Protein 2V9L (pdb70)

Structure (mmCIF, N/CA/C/O backbone):
data_2V9L
#
_entry.id   2V9L
#
_cell.length_a   107.059
_cell.length_b   107.059
_cell.length_c   57.161
_cell.angle_alpha   90.00
_cell.angle_beta   90.00
_cell.angle_gamma   90.00
#
_symmetry.space_group_name_H-M   'P 4 21 2'
#
loop_
_entity.id
_entity.type
_entity.pdbx_description
1 polymer 'RHAMNULOSE-1-PHOSPHATE ALDOLASE'
2 non-polymer 'ZINC ION'
3 non-polymer 'PHOSPHATE ION'
4 non-polymer 'ACETATE ION'
5 non-polymer S-1,2-PROPANEDIOL
6 water water
#
loop_
_atom_site.group_PDB
_atom_site.id
_atom_site.type_symbol
_atom_site.label_atom_id
_atom_site.label_alt_id
_atom_site.label_comp_id
_atom_site.label_asym_id
_atom_site.label_entity_id
_atom_site.label_seq_id
_atom_site.pdbx_PDB_ins_code
_atom_site.Cartn_x
_atom_site.Cartn_y
_atom_site.Cartn_z
_atom_site.occupancy
_atom_site.B_iso_or_equiv
_atom_site.auth_seq_id
_atom_site.auth_comp_id
_atom_site.auth_asym_id
_atom_site.auth_atom_id
_atom_site.pdbx_PDB_model_num
ATOM 1 N N . MET A 1 1 ? -8.819 -71.795 124.270 1.00 67.22 1 MET A N 1
ATOM 2 C CA . MET A 1 1 ? -9.369 -73.021 123.656 1.00 74.00 1 MET A CA 1
ATOM 3 C C . MET A 1 1 ? -8.816 -73.368 122.282 1.00 81.44 1 MET A C 1
ATOM 4 O O . MET A 1 1 ? -9.516 -73.969 121.463 1.00 82.40 1 MET A O 1
ATOM 20 N N . GLN A 1 2 ? -7.574 -73.020 121.971 1.00 73.49 2 GLN A N 1
ATOM 21 C CA . GLN A 1 2 ? -6.936 -73.073 120.677 1.00 69.16 2 GLN A CA 1
ATOM 22 C C . GLN A 1 2 ? -7.498 -71.913 119.833 1.00 67.13 2 GLN A C 1
ATOM 23 O O . GLN A 1 2 ? -6.665 -70.993 119.706 1.00 76.60 2 GLN A O 1
ATOM 37 N N . ASN A 1 3 ? -8.723 -71.920 119.377 1.00 49.57 3 ASN A N 1
ATOM 38 C CA . ASN A 1 3 ? -9.542 -71.082 118.485 1.00 37.19 3 ASN A CA 1
ATOM 39 C C . ASN A 1 3 ? -9.241 -71.397 117.032 1.00 27.64 3 ASN A C 1
ATOM 40 O O . ASN A 1 3 ? -8.164 -71.152 116.533 1.00 26.17 3 ASN A O 1
ATOM 51 N N . ILE A 1 4 ? -10.229 -72.008 116.384 1.00 26.34 4 ILE A N 1
ATOM 52 C CA . ILE A 1 4 ? -9.973 -72.551 115.062 1.00 21.72 4 ILE A CA 1
ATOM 53 C C . ILE A 1 4 ? -9.604 -71.469 114.059 1.00 19.71 4 ILE A C 1
ATOM 54 O O . ILE A 1 4 ? -8.979 -71.786 113.023 1.00 20.46 4 ILE A O 1
ATOM 70 N N . THR A 1 5 ? -9.943 -70.211 114.304 1.00 20.93 5 THR A N 1
ATOM 71 C CA . THR A 1 5 ? -9.500 -69.139 113.380 1.00 22.29 5 THR A CA 1
ATOM 72 C C . THR A 1 5 ? -8.026 -69.114 113.172 1.00 21.14 5 THR A C 1
ATOM 73 O O . THR A 1 5 ? -7.550 -68.696 112.121 1.00 20.90 5 THR A O 1
ATOM 84 N N . TYR A 1 6 ? -7.274 -69.534 114.178 1.00 20.70 6 TYR A N 1
ATOM 85 C CA . TYR A 1 6 ? -5.819 -69.495 114.135 1.00 20.77 6 TYR A CA 1
ATOM 86 C C . TYR A 1 6 ? -5.162 -70.838 113.782 1.00 20.49 6 TYR A C 1
ATOM 87 O O . TYR A 1 6 ? -3.939 -70.957 113.809 1.00 21.77 6 TYR A O 1
ATOM 105 N N . SER A 1 7 ? -6.070 -71.797 113.386 1.00 19.34 7 SER A N 1
ATOM 106 C CA . SER A 1 7 ? -5.569 -73.075 112.888 1.00 19.52 7 SER A CA 1
ATOM 107 C C . SER A 1 7 ? -4.779 -72.896 111.615 1.00 17.96 7 SER A C 1
ATOM 108 O O . SER A 1 7 ? -4.923 -71.912 110.863 1.00 15.91 7 SER A O 1
ATOM 116 N N . TRP A 1 8 ? -3.916 -73.844 111.282 1.00 18.86 8 TRP A N 1
ATOM 117 C CA . TRP A 1 8 ? -3.119 -73.725 110.072 1.00 17.16 8 TRP A CA 1
ATOM 118 C C . TRP A 1 8 ? -3.967 -73.635 108.839 1.00 15.12 8 TRP A C 1
ATOM 119 O O . TRP A 1 8 ? -3.637 -72.921 107.879 1.00 15.55 8 TRP A O 1
ATOM 140 N N . PHE A 1 9 ? -5.074 -74.401 108.845 1.00 15.55 9 PHE A N 1
ATOM 141 C CA . PHE A 1 9 ? -5.906 -74.446 107.646 1.00 13.34 9 PHE A CA 1
ATOM 142 C C . PHE A 1 9 ? -6.803 -73.223 107.479 1.00 12.58 9 PHE A C 1
ATOM 143 O O . PHE A 1 9 ? -6.972 -72.766 106.333 1.00 12.78 9 PHE A O 1
ATOM 160 N N . VAL A 1 10 ? -7.355 -72.663 108.576 1.00 13.56 10 VAL A N 1
ATOM 161 C CA . VAL A 1 10 ? -8.092 -71.401 108.374 1.00 13.03 10 VAL A CA 1
ATOM 162 C C . VAL A 1 10 ? -7.093 -70.327 107.943 1.00 12.94 10 VAL A C 1
ATOM 163 O O . VAL A 1 10 ? -7.395 -69.541 107.017 1.00 12.47 10 VAL A O 1
ATOM 176 N N . GLN A 1 11 ? -5.967 -70.242 108.607 1.00 13.34 11 GLN A N 1
ATOM 177 C CA . GLN A 1 11 ? -4.965 -69.226 108.235 1.00 12.57 11 GLN A CA 1
ATOM 178 C C . GLN A 1 11 ? -4.502 -69.402 106.801 1.00 12.22 11 GLN A C 1
ATOM 179 O O . GLN A 1 11 ? -4.303 -68.405 106.101 1.00 11.75 11 GLN A O 1
ATOM 193 N N . GLY A 1 12 ? -4.308 -70.647 106.379 1.00 11.92 12 GLY A N 1
ATOM 194 C CA . GLY A 1 12 ? -3.907 -70.884 105.017 1.00 11.69 12 GLY A CA 1
ATOM 195 C C . GLY A 1 12 ? -4.930 -70.502 103.984 1.00 10.06 12 GLY A C 1
ATOM 196 O O . GLY A 1 12 ? -4.607 -69.968 102.918 1.00 10.43 12 GLY A O 1
ATOM 200 N N . MET A 1 13 ? -6.220 -70.754 104.294 1.00 11.21 13 MET A N 1
ATOM 201 C CA . MET A 1 13 ? -7.291 -70.315 103.402 1.00 9.91 13 MET A CA 1
ATOM 202 C C . MET A 1 13 ? -7.307 -68.785 103.341 1.00 9.61 13 MET A C 1
ATOM 203 O O . MET A 1 13 ? -7.529 -68.239 102.234 1.00 9.66 13 MET A O 1
ATOM 217 N N . ILE A 1 14 ? -7.112 -68.105 104.451 1.00 10.38 14 ILE A N 1
ATOM 218 C CA . ILE A 1 14 ? -7.059 -66.643 104.441 1.00 9.94 14 ILE A CA 1
ATOM 219 C C . ILE A 1 14 ? -5.895 -66.193 103.561 1.00 9.53 14 ILE A C 1
ATOM 220 O O . ILE A 1 14 ? -6.049 -65.272 102.740 1.00 9.50 14 ILE A O 1
ATOM 236 N N . LYS A 1 15 ? -4.715 -66.806 103.703 1.00 9.69 15 LYS A N 1
ATOM 237 C CA . LYS A 1 15 ? -3.551 -66.337 102.949 1.00 8.98 15 LYS A CA 1
ATOM 238 C C . LYS A 1 15 ? -3.791 -66.517 101.450 1.00 8.91 15 LYS A C 1
ATOM 239 O O . LYS A 1 15 ? -3.505 -65.610 100.654 1.00 8.94 15 LYS A O 1
ATOM 258 N N . ALA A 1 16 ? -4.279 -67.714 101.017 1.00 8.99 16 ALA A N 1
ATOM 259 C CA . ALA A 1 16 ? -4.419 -67.945 99.616 1.00 8.88 16 ALA A CA 1
ATOM 260 C C . ALA A 1 16 ? -5.472 -67.048 98.979 1.00 8.56 16 ALA A C 1
ATOM 261 O O . ALA A 1 16 ? -5.256 -66.521 97.886 1.00 8.70 16 ALA A O 1
ATOM 268 N N . THR A 1 17 ? -6.629 -66.910 99.617 1.00 8.49 17 THR A N 1
ATOM 269 C CA . THR A 1 17 ? -7.667 -66.047 99.069 1.00 8.09 17 THR A CA 1
ATOM 270 C C . THR A 1 17 ? -7.246 -64.594 99.048 1.00 8.06 17 THR A C 1
ATOM 271 O O . THR A 1 17 ? -7.541 -63.861 98.100 1.00 8.26 17 THR A O 1
ATOM 282 N N . THR A 1 18 ? -6.550 -64.132 100.092 1.00 8.22 18 THR A N 1
ATOM 283 C CA . THR A 1 18 ? -6.109 -62.743 100.154 1.00 8.08 18 THR A CA 1
ATOM 284 C C . THR A 1 18 ? -5.057 -62.474 99.065 1.00 7.74 18 THR A C 1
ATOM 285 O O . THR A 1 18 ? -5.090 -61.457 98.383 1.00 7.96 18 THR A O 1
ATOM 296 N N . ASP A 1 19 ? -4.108 -63.407 98.945 1.00 7.65 19 ASP A N 1
ATOM 297 C CA . ASP A 1 19 ? -3.073 -63.243 97.938 1.00 7.81 19 ASP A CA 1
ATOM 298 C C . ASP A 1 19 ? -3.683 -63.214 96.544 1.00 7.42 19 ASP A C 1
ATOM 299 O O . ASP A 1 19 ? -3.280 -62.407 95.690 1.00 7.98 19 ASP A O 1
ATOM 308 N N . ALA A 1 20 ? -4.673 -64.062 96.267 1.00 7.48 20 ALA A N 1
ATOM 309 C CA . ALA A 1 20 ? -5.326 -64.098 94.967 1.00 7.91 20 ALA A CA 1
ATOM 310 C C . ALA A 1 20 ? -6.129 -62.798 94.720 1.00 7.36 20 ALA A C 1
ATOM 311 O O . ALA A 1 20 ? -6.099 -62.269 93.600 1.00 8.29 20 ALA A O 1
ATOM 318 N N . TRP A 1 21 ? -6.776 -62.284 95.733 1.00 7.69 21 TRP A N 1
ATOM 319 C CA . TRP A 1 21 ? -7.420 -60.970 95.658 1.00 7.93 21 TRP A CA 1
ATOM 320 C C . TRP A 1 21 ? -6.403 -59.908 95.266 1.00 7.41 21 TRP A C 1
ATOM 321 O O . TRP A 1 21 ? -6.668 -59.111 94.346 1.00 7.36 21 TRP A O 1
ATOM 342 N N . LEU A 1 22 ? -5.249 -59.857 95.944 1.00 7.36 22 LEU A N 1
ATOM 343 C CA . LEU A 1 22 ? -4.232 -58.856 95.621 1.00 7.20 22 LEU A CA 1
ATOM 344 C C . LEU A 1 22 ? -3.683 -59.011 94.221 1.00 7.11 22 LEU A C 1
ATOM 345 O O . LEU A 1 22 ? -3.244 -58.011 93.629 1.00 7.98 22 LEU A O 1
ATOM 361 N N . LYS A 1 23 ? -3.686 -60.202 93.656 1.00 7.27 23 LYS A N 1
ATOM 362 C CA . LYS A 1 23 ? -3.233 -60.427 92.293 1.00 7.19 23 LYS A CA 1
ATOM 363 C C . LYS A 1 23 ? -4.197 -59.876 91.264 1.00 7.42 23 LYS A C 1
ATOM 364 O O . LYS A 1 23 ? -3.853 -59.804 90.086 1.00 8.40 23 LYS A O 1
ATOM 383 N N . GLY A 1 24 ? -5.443 -59.537 91.647 1.00 6.90 24 GLY A N 1
ATOM 384 C CA . GLY A 1 24 ? -6.417 -59.129 90.692 1.00 7.38 24 GLY A CA 1
ATOM 385 C C . GLY A 1 24 ? -7.138 -60.261 89.994 1.00 7.20 24 GLY A C 1
ATOM 386 O O . GLY A 1 24 ? -7.708 -60.066 88.921 1.00 7.98 24 GLY A O 1
ATOM 390 N N . TRP A 1 25 ? -7.112 -61.425 90.593 1.00 7.17 25 TRP A N 1
ATOM 391 C CA . TRP A 1 25 ? -7.716 -62.636 90.025 1.00 7.61 25 TRP A CA 1
ATOM 392 C C . TRP A 1 25 ? -9.129 -62.898 90.475 1.00 7.61 25 TRP A C 1
ATOM 393 O O . TRP A 1 25 ? -9.746 -63.878 90.018 1.00 8.68 25 TRP A O 1
ATOM 414 N N . ASP A 1 26 ? -9.660 -62.132 91.448 1.00 7.55 26 ASP A N 1
ATOM 415 C CA . ASP A 1 26 ? -10.885 -62.538 92.146 1.00 7.94 26 ASP A CA 1
ATOM 416 C C . ASP A 1 26 ? -11.758 -61.344 92.516 1.00 7.88 26 ASP A C 1
ATOM 417 O O . ASP A 1 26 ? -12.104 -61.108 93.673 1.00 9.01 26 ASP A O 1
ATOM 426 N N . GLU A 1 27 ? -12.145 -60.600 91.485 1.00 8.03 27 GLU A N 1
ATOM 427 C CA . GLU A 1 27 ? -13.180 -59.582 91.592 1.00 8.04 27 GLU A CA 1
ATOM 428 C C . GLU A 1 27 ? -14.454 -60.198 92.127 1.00 8.24 27 GLU A C 1
ATOM 429 O O . GLU A 1 27 ? -14.810 -61.366 91.809 1.00 8.98 27 GLU A O 1
ATOM 441 N N . ARG A 1 28 ? -15.218 -59.407 92.878 1.00 8.51 28 ARG A N 1
ATOM 442 C CA . ARG A 1 28 ? -16.542 -59.824 93.355 1.00 8.85 28 ARG A CA 1
ATOM 443 C C . ARG A 1 28 ? -16.441 -61.194 94.020 1.00 9.08 28 ARG A C 1
ATOM 444 O O . ARG A 1 28 ? -15.565 -61.426 94.863 1.00 9.96 28 ARG A O 1
ATOM 465 N N . ASN A 1 29 ? -17.310 -62.129 93.653 1.00 9.89 29 ASN A N 1
ATOM 466 C CA . ASN A 1 29 ? -17.313 -63.503 94.118 1.00 10.57 29 ASN A CA 1
ATOM 467 C C . ASN A 1 29 ? -16.597 -64.431 93.166 1.00 10.99 29 ASN A C 1
ATOM 468 O O . ASN A 1 29 ? -16.768 -65.665 93.238 1.00 13.95 29 ASN A O 1
ATOM 479 N N A GLY A 1 30 ? -15.786 -63.950 92.241 0.51 9.60 30 GLY A N 1
ATOM 480 N N B GLY A 1 30 ? -15.791 -63.898 92.269 0.49 9.14 30 GLY A N 1
ATOM 481 C CA A GLY A 1 30 ? -15.228 -64.769 91.160 0.51 10.50 30 GLY A CA 1
ATOM 482 C CA B GLY A 1 30 ? -15.038 -64.723 91.304 0.49 9.24 30 GLY A CA 1
ATOM 483 C C A GLY A 1 30 ? -13.976 -65.522 91.530 0.51 8.78 30 GLY A C 1
ATOM 484 C C B GLY A 1 30 ? -14.020 -65.542 92.057 0.49 9.00 30 GLY A C 1
ATOM 485 O O A GLY A 1 30 ? -12.873 -65.134 91.155 0.51 9.79 30 GLY A O 1
ATOM 486 O O B GLY A 1 30 ? -13.236 -65.099 92.903 0.49 8.84 30 GLY A O 1
ATOM 493 N N A GLY A 1 31 ? -14.126 -66.614 92.232 0.51 9.88 31 GLY A N 1
ATOM 494 N N B GLY A 1 31 ? -14.000 -66.844 91.715 0.49 10.31 31 GLY A N 1
ATOM 495 C CA . GLY A 1 31 ? -13.099 -67.615 92.511 1.00 12.04 31 GLY A CA 1
ATOM 496 C C . GLY A 1 31 ? -13.695 -68.517 93.596 1.00 10.35 31 GLY A C 1
ATOM 497 O O . GLY A 1 31 ? -14.697 -68.190 94.229 1.00 11.23 31 GLY A O 1
ATOM 502 N N . ASN A 1 32 ? -13.067 -69.679 93.780 1.00 9.03 32 ASN A N 1
ATOM 503 C CA . ASN A 1 32 ? -13.517 -70.563 94.864 1.00 9.32 32 ASN A CA 1
ATOM 504 C C . ASN A 1 32 ? -12.357 -71.521 95.152 1.00 9.05 32 ASN A C 1
ATOM 505 O O . ASN A 1 32 ? -11.505 -71.796 94.324 1.00 10.18 32 ASN A O 1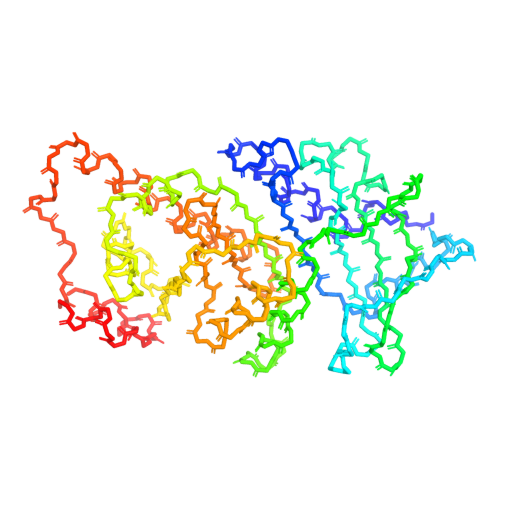
ATOM 516 N N . LEU A 1 33 ? -12.291 -72.040 96.372 1.00 9.60 33 LE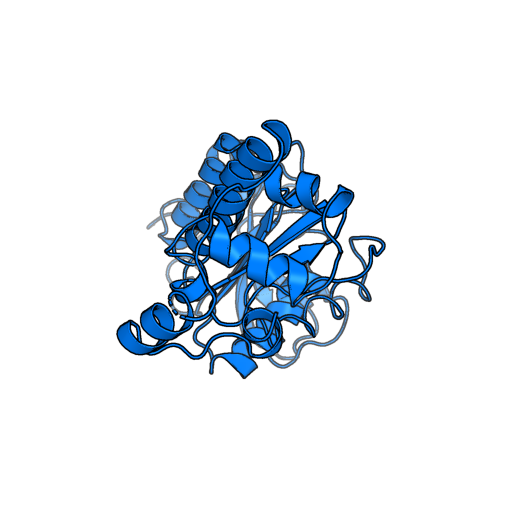U A N 1
ATOM 517 C CA . LEU A 1 33 ? -11.177 -72.752 96.920 1.00 9.17 33 LEU A CA 1
ATOM 518 C C . LEU A 1 33 ? -11.692 -73.793 97.904 1.00 9.32 33 LEU A C 1
ATOM 519 O O . LEU A 1 33 ? -12.459 -73.465 98.792 1.00 10.34 33 LEU A O 1
ATOM 535 N N . THR A 1 34 ? -11.222 -75.029 97.735 1.00 9.79 34 THR A N 1
ATOM 536 C CA . THR A 1 34 ? -11.541 -76.117 98.649 1.00 10.78 34 THR A CA 1
ATOM 537 C C . THR A 1 34 ? -10.296 -76.909 98.988 1.00 10.34 34 THR A C 1
ATOM 538 O O . THR A 1 34 ? -9.488 -77.226 98.113 1.00 11.66 34 THR A O 1
ATOM 549 N N . LEU A 1 35 ? -10.164 -77.245 100.274 1.00 11.28 35 LEU A N 1
ATOM 550 C CA . LEU A 1 35 ? -9.032 -77.959 100.814 1.00 10.93 35 LEU A CA 1
ATOM 551 C C . LEU A 1 35 ? -9.518 -79.179 101.605 1.00 11.94 35 LEU A C 1
ATOM 552 O O . LEU A 1 35 ? -10.321 -79.023 102.556 1.00 12.71 35 LEU A O 1
ATOM 568 N N . ARG A 1 36 ? -9.029 -80.350 101.230 1.00 12.05 36 ARG A N 1
ATOM 569 C CA . ARG A 1 36 ? -9.339 -81.596 101.932 1.00 13.04 36 ARG A CA 1
ATOM 570 C C . ARG A 1 36 ? -8.453 -81.735 103.167 1.00 13.39 36 ARG A C 1
ATOM 571 O O . ARG A 1 36 ? -7.218 -81.700 103.044 1.00 15.24 36 ARG A O 1
ATOM 592 N N . LEU A 1 37 ? -9.117 -81.955 104.288 1.00 13.49 37 LEU A N 1
ATOM 593 C CA . LEU A 1 37 ? -8.498 -82.095 105.598 1.00 15.53 37 LEU A CA 1
ATOM 594 C C . LEU A 1 37 ? -8.601 -83.557 106.043 1.00 15.61 37 LEU A C 1
ATOM 595 O O . LEU A 1 37 ? -9.237 -84.385 105.375 1.00 16.94 37 LEU A O 1
ATOM 611 N N . ASP A 1 38 ? -7.938 -83.842 107.159 1.00 18.19 38 ASP A N 1
ATOM 612 C CA . ASP A 1 38 ? -8.061 -85.095 107.863 1.00 19.13 38 ASP A CA 1
ATOM 613 C C . ASP A 1 38 ? -8.860 -84.904 109.141 1.00 20.28 38 ASP A C 1
ATOM 614 O O . ASP A 1 38 ? -8.830 -83.788 109.661 1.00 18.84 38 ASP A O 1
ATOM 623 N N A ASP A 1 39 ? -9.534 -85.937 109.635 0.67 22.16 39 ASP A N 1
ATOM 624 N N B ASP A 1 39 ? -9.515 -85.955 109.622 0.33 21.63 39 ASP A N 1
ATOM 625 C CA A ASP A 1 39 ? -10.204 -85.770 110.911 0.67 22.79 39 ASP A CA 1
ATOM 626 C CA B ASP A 1 39 ? -10.203 -85.871 110.900 0.33 22.51 39 ASP A CA 1
ATOM 627 C C A ASP A 1 39 ? -9.276 -85.212 111.985 0.67 21.72 39 ASP A C 1
ATOM 628 C C B ASP A 1 39 ? -9.287 -85.279 111.968 0.33 22.20 39 ASP A C 1
ATOM 629 O O A ASP A 1 39 ? -9.701 -84.385 112.797 0.67 26.02 39 ASP A O 1
ATOM 630 O O B ASP A 1 39 ? -9.719 -84.480 112.801 0.33 20.78 39 ASP A O 1
ATOM 647 N N . ALA A 1 40 ? -8.008 -85.651 111.944 1.00 22.42 40 ALA A N 1
ATOM 648 C CA . ALA A 1 40 ? -7.061 -85.178 112.987 1.00 24.48 40 ALA A CA 1
ATOM 649 C C . ALA A 1 40 ? -6.819 -83.689 112.960 1.00 24.45 40 ALA A C 1
ATOM 650 O O . ALA A 1 40 ? -6.393 -83.082 113.946 1.00 24.72 40 ALA A O 1
ATOM 657 N N . ASP A 1 41 ? -7.041 -83.044 111.831 1.00 20.77 41 ASP A N 1
ATOM 658 C CA . ASP A 1 41 ? -6.894 -81.584 111.750 1.00 21.00 41 ASP A CA 1
ATOM 659 C C . ASP A 1 41 ? -7.970 -80.850 112.533 1.00 20.68 41 ASP A C 1
ATOM 660 O O . ASP A 1 41 ? -7.667 -79.824 113.154 1.00 22.50 41 ASP A O 1
ATOM 669 N N . ILE A 1 42 ? -9.197 -81.371 112.494 1.00 20.22 42 ILE A N 1
ATOM 670 C CA . ILE A 1 42 ? -10.319 -80.613 113.027 1.00 21.37 42 ILE A CA 1
ATOM 671 C C . ILE A 1 42 ? -10.716 -81.093 114.432 1.00 23.74 42 ILE A C 1
ATOM 672 O O . ILE A 1 42 ? -11.306 -80.347 115.193 1.00 27.53 42 ILE A O 1
ATOM 688 N N . ALA A 1 43 ? -10.394 -82.317 114.741 1.00 24.33 43 ALA A N 1
ATOM 689 C CA . ALA A 1 43 ? -10.818 -82.901 116.030 1.00 27.84 43 ALA A CA 1
ATOM 690 C C . ALA A 1 43 ? -10.427 -82.051 117.217 1.00 26.42 43 ALA A C 1
ATOM 691 O O . ALA A 1 43 ? -11.194 -81.905 118.182 1.00 27.54 43 ALA A O 1
ATOM 698 N N . PRO A 1 44 ? -9.248 -81.468 117.270 1.00 27.04 44 PRO A N 1
ATOM 699 C CA . PRO A 1 44 ? -8.986 -80.609 118.417 1.00 30.18 44 PRO A CA 1
ATOM 700 C C . PRO A 1 44 ? -9.893 -79.389 118.581 1.00 30.92 44 PRO A C 1
ATOM 701 O O . PRO A 1 44 ? -9.803 -78.767 119.666 1.00 35.75 44 PRO A O 1
ATOM 712 N N . TYR A 1 45 ? -10.729 -79.063 117.615 1.00 28.59 45 TYR A N 1
ATOM 713 C CA . TYR A 1 45 ? -11.573 -77.874 117.611 1.00 24.06 45 TYR A CA 1
ATOM 714 C C . TYR A 1 45 ? -13.059 -78.160 117.734 1.00 26.85 45 TYR A C 1
ATOM 715 O O . TYR A 1 45 ? -13.844 -77.288 117.398 1.00 30.61 45 TYR A O 1
ATOM 733 N N . HIS A 1 46 ? -13.349 -79.351 118.197 1.00 26.86 46 HIS A N 1
ATOM 734 C CA . HIS A 1 46 ? -14.742 -79.823 118.253 1.00 30.02 46 HIS A CA 1
ATOM 735 C C . HIS A 1 46 ? -15.531 -78.778 119.027 1.00 33.79 46 HIS A C 1
ATOM 736 O O . HIS A 1 46 ? -16.702 -78.577 118.648 1.00 31.20 46 HIS A O 1
ATOM 761 N N A ASP A 1 47 ? -14.962 -78.098 120.031 0.59 33.78 47 ASP A N 1
ATOM 762 N N B ASP A 1 47 ? -14.982 -78.093 120.043 0.41 34.48 47 ASP A N 1
ATOM 763 C CA A ASP A 1 47 ? -15.815 -77.196 120.784 0.59 35.15 47 ASP A CA 1
ATOM 764 C CA B ASP A 1 47 ? -15.861 -77.201 120.802 0.41 35.25 47 ASP A CA 1
ATOM 765 C C A ASP A 1 47 ? -16.065 -75.862 120.083 0.59 34.42 47 ASP A C 1
ATOM 766 C C B ASP A 1 47 ? -16.096 -75.882 120.064 0.41 35.05 47 ASP A C 1
ATOM 767 O O A ASP A 1 47 ? -16.817 -75.064 120.651 0.59 36.93 47 ASP A O 1
ATOM 768 O O B ASP A 1 47 ? -16.890 -75.078 120.565 0.41 37.35 47 ASP A O 1
ATOM 785 N N . ASN A 1 48 ? -15.434 -75.675 118.928 1.00 35.18 48 ASN A N 1
ATOM 786 C CA . ASN A 1 48 ? -15.632 -74.477 118.160 1.00 34.77 48 ASN A CA 1
ATOM 787 C C . ASN A 1 48 ? -16.771 -74.684 117.166 1.00 33.46 48 ASN A C 1
ATOM 788 O O . ASN A 1 48 ? -17.112 -73.789 116.422 1.00 33.04 48 ASN A O 1
ATOM 799 N N . PHE A 1 49 ? -17.189 -75.954 117.138 1.00 32.88 49 PHE A N 1
ATOM 800 C CA . PHE A 1 49 ? -18.154 -76.299 116.087 1.00 32.68 49 PHE A CA 1
ATOM 801 C C . PHE A 1 49 ? -19.446 -75.657 116.527 1.00 37.52 49 PHE A C 1
ATOM 802 O O . PHE A 1 49 ? -19.661 -75.417 117.682 1.00 35.54 49 PHE A O 1
ATOM 819 N N . HIS A 1 50 ? -20.153 -75.402 115.438 1.00 29.01 50 HIS A N 1
ATOM 820 C CA . HIS A 1 50 ? -21.567 -75.179 115.680 1.00 32.49 50 HIS A CA 1
ATOM 821 C C . HIS A 1 50 ? -22.001 -76.362 116.543 1.00 36.36 50 HIS A C 1
ATOM 822 O O . HIS A 1 50 ? -21.623 -77.537 116.296 1.00 33.38 50 HIS A O 1
ATOM 836 N N . GLN A 1 51 ? -22.770 -75.921 117.579 1.00 33.62 51 GLN A N 1
ATOM 837 C CA . GLN A 1 51 ? -23.462 -76.894 118.410 1.00 34.23 51 GLN A CA 1
ATOM 838 C C . GLN A 1 51 ? -24.452 -77.725 117.585 1.00 35.21 51 GLN A C 1
ATOM 839 O O . GLN A 1 51 ? -24.595 -78.916 117.866 1.00 40.05 51 GLN A O 1
ATOM 861 N N . GLN A 1 52 ? -25.110 -77.131 116.578 1.00 32.91 52 GLN A N 1
ATOM 862 C CA . GLN A 1 52 ? -26.154 -77.836 115.799 1.00 30.92 52 GLN A CA 1
ATOM 863 C C . GLN A 1 52 ? -25.814 -77.640 114.327 1.00 34.55 52 GLN A C 1
ATOM 864 O O . GLN A 1 52 ? -26.295 -76.796 113.585 1.00 34.71 52 GLN A O 1
ATOM 886 N N . PRO A 1 53 ? -24.874 -78.436 113.826 1.00 31.42 53 PRO A N 1
ATOM 887 C CA . PRO A 1 53 ? -24.452 -78.306 112.433 1.00 28.83 53 PRO A CA 1
ATOM 888 C C . PRO A 1 53 ? -25.542 -78.513 111.390 1.00 30.54 53 PRO A C 1
ATOM 889 O O . PRO A 1 53 ? -26.267 -79.497 111.425 1.00 30.46 53 PRO A O 1
ATOM 900 N N . ARG A 1 54 ? -25.700 -77.639 110.413 1.00 23.95 54 ARG A N 1
ATOM 901 C CA . ARG A 1 54 ? -26.574 -77.776 109.254 1.00 22.87 54 ARG A CA 1
ATOM 902 C C . ARG A 1 54 ? -26.206 -78.906 108.293 1.00 22.34 54 ARG A C 1
ATOM 903 O O . ARG A 1 54 ? -25.020 -79.213 108.125 1.00 26.41 54 ARG A O 1
ATOM 924 N N . TYR A 1 55 ? -27.189 -79.525 107.643 1.00 21.72 55 TYR A N 1
ATOM 925 C CA . TYR A 1 55 ? -26.951 -80.551 106.668 1.00 21.67 55 TYR A CA 1
ATOM 926 C C . TYR A 1 55 ? -27.421 -80.105 105.291 1.00 18.60 55 TYR A C 1
ATOM 927 O O . TYR A 1 55 ? -28.533 -79.565 105.164 1.00 22.58 55 TYR A O 1
ATOM 945 N N . ILE A 1 56 ? -26.583 -80.334 104.291 1.00 18.08 56 ILE A N 1
ATOM 946 C CA . ILE A 1 56 ? -26.934 -80.026 102.907 1.00 16.42 56 ILE A CA 1
ATOM 947 C C . ILE A 1 56 ? -26.613 -81.251 102.032 1.00 15.78 56 ILE A C 1
ATOM 948 O O . ILE A 1 56 ? -25.508 -81.775 102.123 1.00 16.90 56 ILE A O 1
ATOM 964 N N . PRO A 1 57 ? -27.530 -81.689 101.179 1.00 17.04 57 PRO A N 1
ATOM 965 C CA . PRO A 1 57 ? -27.211 -82.779 100.219 1.00 17.02 57 PRO A CA 1
ATOM 966 C C . PRO A 1 57 ? -26.199 -82.357 99.164 1.00 15.32 57 PRO A C 1
ATOM 967 O O . PRO A 1 57 ? -26.109 -81.172 98.778 1.00 16.56 57 PRO A O 1
ATOM 978 N N . LEU A 1 58 ? -25.390 -83.303 98.677 1.00 15.28 58 LEU A N 1
ATOM 979 C CA . LEU A 1 58 ? -24.571 -83.106 97.513 1.00 13.79 58 LEU A CA 1
ATOM 980 C C . LEU A 1 58 ? -25.417 -83.170 96.246 1.00 13.88 58 LEU A C 1
ATOM 981 O O . LEU A 1 58 ? -26.548 -83.716 96.263 1.00 15.81 58 LEU A O 1
ATOM 997 N N . SER A 1 59 ? -24.874 -82.675 95.153 1.00 14.04 59 SER A N 1
ATOM 998 C CA . SER A 1 59 ? -25.571 -82.734 93.876 1.00 14.37 59 SER A CA 1
ATOM 999 C C . SER A 1 59 ? -25.773 -84.158 93.343 1.00 13.67 59 SER A C 1
ATOM 1000 O O . SER A 1 59 ? -26.692 -84.447 92.579 1.00 15.58 59 SER A O 1
ATOM 1008 N N . GLN A 1 60 ? -24.851 -85.048 93.711 1.00 13.65 60 GLN A N 1
ATOM 1009 C CA . GLN A 1 60 ? -24.898 -86.443 93.330 1.00 13.31 60 GLN A CA 1
ATOM 1010 C C . GLN A 1 60 ? -24.088 -87.234 94.356 1.00 14.69 60 GLN A C 1
ATOM 1011 O O . GLN A 1 60 ? -23.251 -86.624 95.055 1.00 14.21 60 GLN A O 1
ATOM 1025 N N . PRO A 1 61 ? -24.294 -88.550 94.456 1.00 15.38 61 PRO A N 1
ATOM 1026 C CA . PRO A 1 61 ? -23.480 -89.314 95.418 1.00 15.63 61 PRO A CA 1
ATOM 1027 C C . PRO A 1 61 ? -22.011 -89.249 95.088 1.00 14.64 61 PRO A C 1
ATOM 1028 O O . PRO A 1 61 ? -21.603 -89.363 93.924 1.00 15.79 61 PRO A O 1
ATOM 1039 N N . MET A 1 62 ? -21.200 -89.101 96.125 1.00 14.72 62 MET A N 1
ATOM 1040 C CA . MET A 1 62 ? -19.744 -89.062 95.993 1.00 15.53 62 MET A CA 1
ATOM 1041 C C . MET A 1 62 ? -19.119 -89.956 97.055 1.00 17.41 62 MET A C 1
ATOM 1042 O O . MET A 1 62 ? -18.514 -89.515 98.003 1.00 16.03 62 MET A O 1
ATOM 1056 N N . PRO A 1 63 ? -19.321 -91.272 96.933 1.00 19.82 63 PRO A N 1
ATOM 1057 C CA . PRO A 1 63 ? -18.902 -92.175 98.024 1.00 22.09 63 PRO A CA 1
ATOM 1058 C C . PRO A 1 63 ? -17.410 -92.160 98.280 1.00 19.14 63 PRO A C 1
ATOM 1059 O O . PRO A 1 63 ? -16.990 -92.444 99.427 1.00 20.41 63 PRO A O 1
ATOM 1070 N N . LEU A 1 64 ? -16.561 -91.777 97.316 1.00 20.32 64 LEU A N 1
ATOM 1071 C CA . LEU A 1 64 ? -15.128 -91.683 97.592 1.00 20.57 64 LEU A CA 1
ATOM 1072 C C . LEU A 1 64 ? -14.826 -90.636 98.663 1.00 18.64 64 LEU A C 1
ATOM 1073 O O . LEU A 1 64 ? -13.788 -90.769 99.348 1.00 21.93 64 LEU A O 1
ATOM 1089 N N . LEU A 1 65 ? -15.707 -89.671 98.838 1.00 16.46 65 LEU A N 1
ATOM 1090 C CA . LEU A 1 65 ? -15.503 -88.619 99.830 1.00 15.87 65 LEU A CA 1
ATOM 1091 C C . LEU A 1 65 ? -16.176 -88.900 101.155 1.00 16.18 65 LEU A C 1
ATOM 1092 O O . LEU A 1 65 ? -16.250 -88.058 102.026 1.00 16.93 65 LEU A O 1
ATOM 1108 N N . ALA A 1 66 ? -16.724 -90.139 101.332 1.00 16.71 66 ALA A N 1
ATOM 1109 C CA . ALA A 1 66 ? -17.405 -90.435 102.577 1.00 18.78 66 ALA A CA 1
ATOM 1110 C C . ALA A 1 66 ? -16.532 -90.107 103.803 1.00 18.07 66 ALA A C 1
ATOM 1111 O O . ALA A 1 66 ? -15.328 -90.406 103.777 1.00 19.02 66 ALA A O 1
ATOM 1118 N N . ASN A 1 67 ? -17.130 -89.444 104.778 1.00 17.76 67 ASN A N 1
ATOM 1119 C CA . ASN A 1 67 ? -16.514 -89.144 106.060 1.00 18.11 67 ASN A CA 1
ATOM 1120 C C . ASN A 1 67 ? -15.379 -88.132 105.917 1.00 20.22 67 ASN A C 1
ATOM 1121 O O . ASN A 1 67 ? -14.630 -87.956 106.860 1.00 22.43 67 ASN A O 1
ATOM 1132 N N . THR A 1 68 ? -15.249 -87.461 104.794 1.00 18.01 68 THR A N 1
ATOM 1133 C CA . THR A 1 68 ? -14.113 -86.563 104.555 1.00 16.28 68 THR A CA 1
ATOM 1134 C C . THR A 1 68 ? -14.410 -85.111 104.887 1.00 14.92 68 THR A C 1
ATOM 1135 O O . THR A 1 68 ? -15.407 -84.582 104.404 1.00 15.40 68 THR A O 1
ATOM 1146 N N . PRO A 1 69 ? -13.586 -84.461 105.728 1.00 15.23 69 PRO A N 1
ATOM 1147 C CA . PRO A 1 69 ? -13.777 -83.036 105.971 1.00 15.50 69 PRO A CA 1
ATOM 1148 C C . PRO A 1 69 ? -13.004 -82.177 104.985 1.00 14.36 69 PRO A C 1
ATOM 1149 O O . PRO A 1 69 ? -11.948 -82.546 104.488 1.00 14.86 69 PRO A O 1
ATOM 1160 N N . PHE A 1 70 ? -13.584 -80.987 104.737 1.00 13.82 70 PHE A N 1
ATOM 1161 C CA . PHE A 1 70 ? -13.019 -79.965 103.876 1.00 12.95 70 PHE A CA 1
ATOM 1162 C C . PHE A 1 70 ? -13.223 -78.602 104.510 1.00 13.35 70 PHE A C 1
ATOM 1163 O O . PHE A 1 70 ? -14.175 -78.383 105.256 1.00 14.77 70 PHE A O 1
ATOM 1180 N N . ILE A 1 71 ? -12.350 -77.660 104.120 1.00 12.22 71 ILE A N 1
ATOM 1181 C CA . ILE A 1 71 ? -12.640 -76.245 104.341 1.00 12.54 71 ILE A CA 1
ATOM 1182 C C . ILE A 1 71 ? -12.833 -75.619 102.971 1.00 11.32 71 ILE A C 1
ATOM 1183 O O . ILE A 1 71 ? -12.081 -75.894 102.026 1.00 11.71 71 ILE A O 1
ATOM 1199 N N . VAL A 1 72 ? -13.878 -74.797 102.838 1.00 11.80 72 VAL A N 1
ATOM 1200 C CA . VAL A 1 72 ? -14.381 -74.333 101.569 1.00 11.26 72 VAL A CA 1
ATOM 1201 C C . VAL A 1 72 ? -14.722 -72.838 101.644 1.00 11.73 72 VAL A C 1
ATOM 1202 O O . VAL A 1 72 ? -15.078 -72.331 102.690 1.00 13.10 72 VAL A O 1
ATOM 1215 N N . THR A 1 73 ? -14.697 -72.173 100.476 1.00 11.00 73 THR A N 1
ATOM 1216 C CA . THR A 1 73 ? -15.234 -70.830 100.380 1.00 10.80 73 THR A CA 1
ATOM 1217 C C . THR A 1 73 ? -16.737 -70.854 100.065 1.00 10.69 73 THR A C 1
ATOM 1218 O O . THR A 1 73 ? -17.239 -71.808 99.490 1.00 12.30 73 THR A O 1
ATOM 1229 N N . GLY A 1 74 ? -17.426 -69.810 100.487 1.00 11.50 74 GLY A N 1
ATOM 1230 C CA . GLY A 1 74 ? -18.895 -69.741 100.369 1.00 12.04 74 GLY A CA 1
ATOM 1231 C C . GLY A 1 74 ? -19.403 -69.187 99.084 1.00 11.80 74 GLY A C 1
ATOM 1232 O O . GLY A 1 74 ? -18.750 -68.385 98.372 1.00 12.06 74 GLY A O 1
ATOM 1236 N N . SER A 1 75 ? -20.647 -69.548 98.714 1.00 13.18 75 SER A N 1
ATOM 1237 C CA . SER A 1 75 ? -21.269 -69.018 97.533 1.00 13.03 75 SER A CA 1
ATOM 1238 C C . SER A 1 75 ? -21.591 -67.516 97.682 1.00 13.14 75 SER A C 1
ATOM 1239 O O . SER A 1 75 ? -22.101 -67.084 98.729 1.00 14.11 75 SER A O 1
ATOM 1247 N N . GLY A 1 76 ? -21.254 -66.752 96.656 1.00 12.97 76 GLY A N 1
ATOM 1248 C CA . GLY A 1 76 ? -21.453 -65.335 96.635 1.00 13.32 76 GLY A CA 1
ATOM 1249 C C . GLY A 1 76 ? -20.500 -64.531 97.501 1.00 12.66 76 GLY A C 1
ATOM 1250 O O . GLY A 1 76 ? -20.581 -63.297 97.563 1.00 14.88 76 GLY A O 1
ATOM 1254 N N . LYS A 1 77 ? -19.549 -65.201 98.154 1.00 11.43 77 LYS A N 1
ATOM 1255 C CA . LYS A 1 77 ? -18.620 -64.562 99.038 1.00 10.70 77 LYS A CA 1
ATOM 1256 C C . LYS A 1 77 ? -17.415 -64.041 98.271 1.00 10.79 77 LYS A C 1
ATOM 1257 O O . LYS A 1 77 ? -17.035 -64.568 97.209 1.00 12.10 77 LYS A O 1
ATOM 1276 N N . PHE A 1 78 ? -16.809 -62.974 98.772 1.00 9.94 78 PHE A N 1
ATOM 1277 C CA . PHE A 1 78 ? -15.701 -62.301 98.140 1.00 9.65 78 PHE A CA 1
ATOM 1278 C C . PHE A 1 78 ? -14.362 -62.736 98.748 1.00 9.07 78 PHE A C 1
ATOM 1279 O O . PHE A 1 78 ? -14.183 -62.671 99.982 1.00 9.85 78 PHE A O 1
ATOM 1296 N N . PHE A 1 79 ? -13.392 -63.125 97.905 1.00 9.14 79 PHE A N 1
ATOM 1297 C CA . PHE A 1 79 ? -12.067 -63.427 98.430 1.00 8.75 79 PHE A CA 1
ATOM 1298 C C . PHE A 1 79 ? -11.518 -62.266 99.250 1.00 8.59 79 PHE A C 1
ATOM 1299 O O . PHE A 1 79 ? -10.852 -62.482 100.247 1.00 9.48 79 PHE A O 1
ATOM 1316 N N . ARG A 1 80 ? -11.812 -61.015 98.853 1.00 8.75 80 ARG A N 1
ATOM 1317 C CA . ARG A 1 80 ? -11.312 -59.851 99.592 1.00 8.64 80 ARG A CA 1
ATOM 1318 C C . ARG A 1 80 ? -11.718 -59.843 101.056 1.00 8.49 80 ARG A C 1
ATOM 1319 O O . ARG A 1 80 ? -11.015 -59.273 101.882 1.00 9.25 80 ARG A O 1
ATOM 1340 N N . ASN A 1 81 ? -12.877 -60.413 101.371 1.00 9.20 81 ASN A N 1
ATOM 1341 C CA . ASN A 1 81 ? -13.447 -60.359 102.702 1.00 9.55 81 ASN A CA 1
ATOM 1342 C C . ASN A 1 81 ? -13.049 -61.511 103.626 1.00 9.37 81 ASN A C 1
ATOM 1343 O O . ASN A 1 81 ? -13.345 -61.447 104.818 1.00 10.34 81 ASN A O 1
ATOM 1354 N N . VAL A 1 82 ? -12.415 -62.542 103.079 1.00 9.63 82 VAL A N 1
ATOM 1355 C CA . VAL A 1 82 ? -12.096 -63.730 103.888 1.00 9.77 82 VAL A CA 1
ATOM 1356 C C . VAL A 1 82 ? -11.288 -63.332 105.105 1.00 10.10 82 VAL A C 1
ATOM 1357 O O . VAL A 1 82 ? -11.552 -63.769 106.241 1.00 11.32 82 VAL A O 1
ATOM 1370 N N . GLN A 1 83 ? -10.269 -62.461 104.922 1.00 9.54 83 GLN A N 1
ATOM 1371 C CA . GLN A 1 83 ? -9.456 -62.027 106.035 1.00 10.13 83 GLN A CA 1
ATOM 1372 C C . GLN A 1 83 ? -10.207 -61.240 107.083 1.00 10.63 83 GLN A C 1
ATOM 1373 O O . GLN A 1 83 ? -9.780 -61.177 108.232 1.00 13.53 83 GLN A O 1
ATOM 1387 N N . LEU A 1 84 ? -11.283 -60.580 106.694 1.00 10.87 84 LEU A N 1
ATOM 1388 C CA . LEU A 1 84 ? -12.054 -59.715 107.586 1.00 11.65 84 LEU A CA 1
ATOM 1389 C C . LEU A 1 84 ? -13.014 -60.543 108.439 1.00 12.37 84 LEU A C 1
ATOM 1390 O O . LEU A 1 84 ? -13.310 -60.109 109.563 1.00 15.15 84 LEU A O 1
ATOM 1406 N N . ASP A 1 85 ? -13.509 -61.653 107.940 1.00 12.73 85 ASP A N 1
ATOM 1407 C CA . ASP A 1 85 ? -14.518 -62.438 108.638 1.00 13.42 85 ASP A CA 1
ATOM 1408 C C . ASP A 1 85 ? -14.447 -63.876 108.109 1.00 12.77 85 ASP A C 1
ATOM 1409 O O . ASP A 1 85 ? -15.241 -64.258 107.270 1.00 13.42 85 ASP A O 1
ATOM 1418 N N . PRO A 1 86 ? -13.456 -64.641 108.607 1.00 12.66 86 PRO A N 1
ATOM 1419 C CA . PRO A 1 86 ? -13.309 -65.990 108.100 1.00 13.35 86 PRO A CA 1
ATOM 1420 C C . PRO A 1 86 ? -14.547 -66.826 108.260 1.00 13.29 86 PRO A C 1
ATOM 1421 O O . PRO A 1 86 ? -14.927 -67.567 107.320 1.00 14.42 86 PRO A O 1
ATOM 1432 N N . ALA A 1 87 ? -15.231 -66.765 109.407 1.00 13.96 87 ALA A N 1
ATOM 1433 C CA . ALA A 1 87 ? -16.379 -67.648 109.612 1.00 15.11 87 ALA A CA 1
ATOM 1434 C C . ALA A 1 87 ? -17.570 -67.271 108.760 1.00 15.17 87 ALA A C 1
ATOM 1435 O O . ALA A 1 87 ? -18.456 -68.092 108.507 1.00 16.72 87 ALA A O 1
ATOM 1442 N N . ALA A 1 88 ? -17.673 -66.000 108.273 1.00 13.91 88 ALA A N 1
ATOM 1443 C CA . ALA A 1 88 ? -18.729 -65.613 107.360 1.00 14.07 88 ALA A CA 1
ATOM 1444 C C . ALA A 1 88 ? -18.513 -66.163 105.964 1.00 13.85 88 ALA A C 1
ATOM 1445 O O . ALA A 1 88 ? -19.434 -66.453 105.218 1.00 16.12 88 ALA A O 1
ATOM 1452 N N . ASN A 1 89 ? -17.245 -66.257 105.557 1.00 12.65 89 ASN A N 1
ATOM 1453 C CA . ASN A 1 89 ? -16.882 -66.493 104.165 1.00 11.81 89 ASN A CA 1
ATOM 1454 C C . ASN A 1 89 ? -16.349 -67.910 103.853 1.00 11.49 89 ASN A C 1
ATOM 1455 O O . ASN A 1 89 ? -16.294 -68.270 102.679 1.00 12.39 89 ASN A O 1
ATOM 1466 N N . LEU A 1 90 ? -15.970 -68.636 104.910 1.00 12.38 90 LEU A N 1
ATOM 1467 C CA . LEU A 1 90 ? -15.447 -70.007 104.812 1.00 13.37 90 LEU A CA 1
ATOM 1468 C C . LEU A 1 90 ? -16.341 -70.929 105.645 1.00 13.56 90 LEU A C 1
ATOM 1469 O O . LEU A 1 90 ? -16.950 -70.461 106.617 1.00 15.28 90 LEU A O 1
ATOM 1485 N N . GLY A 1 91 ? -16.347 -72.197 105.309 1.00 14.29 91 GLY A N 1
ATOM 1486 C CA . GLY A 1 91 ? -16.933 -73.198 106.169 1.00 16.27 91 GLY A CA 1
ATOM 1487 C C . GLY A 1 91 ? -16.113 -74.468 106.225 1.00 13.92 91 GLY A C 1
ATOM 1488 O O . GLY A 1 91 ? -15.404 -74.801 105.280 1.00 14.88 91 GLY A O 1
ATOM 1492 N N . ILE A 1 92 ? -16.243 -75.174 107.333 1.00 15.89 92 ILE A N 1
ATOM 1493 C CA . ILE A 1 92 ? -15.715 -76.531 107.441 1.00 14.35 92 ILE A CA 1
ATOM 1494 C C . ILE A 1 92 ? -16.936 -77.454 107.303 1.00 15.28 92 ILE A C 1
ATOM 1495 O O . ILE A 1 92 ? -17.923 -77.318 108.055 1.00 16.68 92 ILE A O 1
ATOM 1511 N N . VAL A 1 93 ? -16.845 -78.349 106.328 1.00 15.04 93 VAL A N 1
ATOM 1512 C CA . VAL A 1 93 ? -17.910 -79.303 106.062 1.00 15.12 93 VAL A CA 1
ATOM 1513 C C . VAL A 1 93 ? -17.317 -80.692 106.188 1.00 15.92 93 VAL A C 1
ATOM 1514 O O . VAL A 1 93 ? -16.152 -80.938 105.969 1.00 17.50 93 VAL A O 1
ATOM 1527 N N . LYS A 1 94 ? -18.188 -81.664 106.558 1.00 15.66 94 LYS A N 1
ATOM 1528 C CA . LYS A 1 94 ? -17.775 -83.037 106.640 1.00 16.63 94 LYS A CA 1
ATOM 1529 C C . LYS A 1 94 ? -18.813 -83.879 105.895 1.00 15.43 94 LYS A C 1
ATOM 1530 O O . LYS A 1 94 ? -20.005 -83.854 106.243 1.00 16.99 94 LYS A O 1
ATOM 1553 N N . VAL A 1 95 ? -18.346 -84.541 104.868 1.00 16.79 95 VAL A N 1
ATOM 1554 C CA . VAL A 1 95 ? -19.221 -85.409 104.053 1.00 15.98 95 VAL A CA 1
ATOM 1555 C C . VAL A 1 95 ? -19.650 -86.601 104.883 1.00 16.88 95 VAL A C 1
ATOM 1556 O O . VAL A 1 95 ? -18.873 -87.146 105.672 1.00 20.95 95 VAL A O 1
ATOM 1569 N N . ASP A 1 96 ? -20.909 -87.012 104.755 1.00 17.69 96 ASP A N 1
ATOM 1570 C CA . ASP A 1 96 ? -21.471 -88.032 105.648 1.00 22.44 96 ASP A CA 1
ATOM 1571 C C . ASP A 1 96 ? -20.978 -89.386 105.179 1.00 21.26 96 ASP A C 1
ATOM 1572 O O . ASP A 1 96 ? -20.270 -89.549 104.161 1.00 21.96 96 ASP A O 1
ATOM 1581 N N . SER A 1 97 ? -21.368 -90.469 105.872 1.00 22.68 97 SER A N 1
ATOM 1582 C CA . SER A 1 97 ? -20.816 -91.778 105.640 1.00 26.26 97 SER A CA 1
ATOM 1583 C C . SER A 1 97 ? -21.279 -92.393 104.332 1.00 25.64 97 SER A C 1
ATOM 1584 O O . SER A 1 97 ? -20.619 -93.355 103.891 1.00 31.18 97 SER A O 1
ATOM 1592 N N . ASP A 1 98 ? -22.341 -91.906 103.695 1.00 21.35 98 ASP A N 1
ATOM 1593 C CA . ASP A 1 98 ? -22.744 -92.428 102.414 1.00 22.36 98 ASP A CA 1
ATOM 1594 C C . ASP A 1 98 ? -22.286 -91.582 101.233 1.00 20.69 98 ASP A C 1
ATOM 1595 O O . ASP A 1 98 ? -22.575 -91.874 100.083 1.00 25.97 98 ASP A O 1
ATOM 1607 N N . GLY A 1 99 ? -21.620 -90.472 101.497 1.00 19.40 99 GLY A N 1
ATOM 1608 C CA . GLY A 1 99 ? -21.258 -89.596 100.390 1.00 19.84 99 GLY A CA 1
ATOM 1609 C C . GLY A 1 99 ? -22.441 -88.874 99.779 1.00 18.86 99 GLY A C 1
ATOM 1610 O O . GLY A 1 99 ? -22.368 -88.464 98.626 1.00 19.41 99 GLY A O 1
ATOM 1614 N N . ALA A 1 100 ? -23.522 -88.718 100.509 1.00 19.44 100 ALA A N 1
ATOM 1615 C CA . ALA A 1 100 ? -24.741 -88.166 99.948 1.00 20.49 100 ALA A CA 1
ATOM 1616 C C . ALA A 1 100 ? -24.939 -86.695 100.259 1.00 18.16 100 ALA A C 1
ATOM 1617 O O . ALA A 1 100 ? -25.802 -86.052 99.641 1.00 19.85 100 ALA A O 1
ATOM 1624 N N . GLY A 1 101 ? -24.198 -86.174 101.219 1.00 16.85 101 GLY A N 1
ATOM 1625 C CA . GLY A 1 101 ? -24.340 -84.848 101.747 1.00 16.66 101 GLY A CA 1
ATOM 1626 C C . GLY A 1 101 ? -23.289 -84.544 102.806 1.00 15.71 101 GLY A C 1
ATOM 1627 O O . GLY A 1 101 ? -22.446 -85.405 103.056 1.00 17.46 101 GLY A O 1
ATOM 1631 N N . TYR A 1 102 ? -23.365 -83.336 103.375 1.00 16.42 102 TYR A N 1
ATOM 1632 C CA . TYR A 1 102 ? -22.364 -82.954 104.342 1.00 16.00 102 TYR A CA 1
ATOM 1633 C C . TYR A 1 102 ? -23.007 -82.108 105.449 1.00 16.38 102 TYR A C 1
ATOM 1634 O O . TYR A 1 102 ? -24.075 -81.490 105.270 1.00 18.02 102 TYR A O 1
ATOM 1652 N N . HIS A 1 103 ? -22.343 -82.088 106.595 1.00 16.86 103 HIS A N 1
ATOM 1653 C CA . HIS A 1 103 ? -22.695 -81.174 107.689 1.00 18.48 103 HIS A CA 1
ATOM 1654 C C . HIS A 1 103 ? -21.729 -79.998 107.696 1.00 17.72 103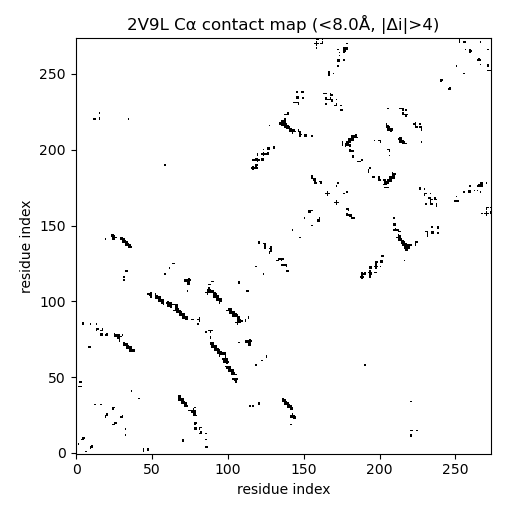 HIS A C 1
ATOM 1655 O O . HIS A 1 103 ? -20.528 -80.186 107.471 1.00 18.24 103 HIS A O 1
ATOM 1669 N N . ILE A 1 104 ? -22.278 -78.804 107.926 1.00 19.05 104 ILE A N 1
ATOM 1670 C CA . ILE A 1 104 ? -21.457 -77.596 108.126 1.00 18.26 104 ILE A CA 1
ATOM 1671 C C . ILE A 1 104 ? -21.092 -77.495 109.594 1.00 18.95 104 ILE A C 1
ATOM 1672 O O . ILE A 1 104 ? -21.939 -77.121 110.408 1.00 25.51 104 ILE A O 1
ATOM 1688 N N . LEU A 1 105 ? -19.872 -77.905 109.940 1.00 19.56 105 LEU A N 1
ATOM 1689 C CA . LEU A 1 105 ? -19.422 -77.941 111.322 1.00 20.01 105 LEU A CA 1
ATOM 1690 C C . LEU A 1 105 ? -19.035 -76.590 111.851 1.00 22.60 105 LEU A C 1
ATOM 1691 O O . LEU A 1 105 ? -19.114 -76.327 113.068 1.00 24.45 105 LEU A O 1
ATOM 1707 N N . TRP A 1 106 ? -18.510 -75.696 111.010 1.00 20.99 106 TRP A N 1
ATOM 1708 C CA . TRP A 1 106 ? -18.038 -74.397 111.421 1.00 19.59 106 TRP A CA 1
ATOM 1709 C C . TRP A 1 106 ? -18.187 -73.426 110.282 1.00 18.44 106 TRP A C 1
ATOM 1710 O O . TRP A 1 106 ? -18.041 -73.776 109.125 1.00 17.16 106 TRP A O 1
ATOM 1731 N N . GLY A 1 107 ? -18.520 -72.181 110.575 1.00 19.60 107 GLY A N 1
ATOM 1732 C CA . GLY A 1 107 ? -18.514 -71.138 109.576 1.00 18.64 107 GLY A CA 1
ATOM 1733 C C . GLY A 1 107 ? -19.775 -71.119 108.746 1.00 18.08 107 GLY A C 1
ATOM 1734 O O . GLY A 1 107 ? -20.817 -71.640 109.125 1.00 19.92 107 GLY A O 1
ATOM 1738 N N . LEU A 1 108 ? -19.684 -70.482 107.565 1.00 16.78 108 LEU A N 1
ATOM 1739 C CA . LEU A 1 108 ? -20.802 -70.231 106.667 1.00 16.56 108 LEU A CA 1
ATOM 1740 C C . LEU A 1 108 ? -21.986 -69.687 107.462 1.00 20.33 108 LEU A C 1
ATOM 1741 O O . LEU A 1 108 ? -23.121 -70.128 107.361 1.00 21.22 108 LEU A O 1
ATOM 1757 N N . THR A 1 109 ? -21.639 -68.660 108.257 1.00 19.95 109 THR A N 1
ATOM 1758 C CA . THR A 1 109 ? -22.709 -68.081 109.094 1.00 21.09 109 THR A CA 1
ATOM 1759 C C . THR A 1 109 ? -23.810 -67.373 108.317 1.00 21.52 109 THR A C 1
ATOM 1760 O O . THR A 1 109 ? -23.712 -67.160 107.109 1.00 21.42 109 THR A O 1
ATOM 1771 N N A ASN A 1 110 ? -24.933 -67.038 108.955 0.69 23.08 110 ASN A N 1
ATOM 1772 N N B ASN A 1 110 ? -24.916 -67.069 108.996 0.31 23.86 110 ASN A N 1
ATOM 1773 C CA A ASN A 1 110 ? -26.079 -66.393 108.318 0.69 24.90 110 ASN A CA 1
ATOM 1774 C CA B ASN A 1 110 ? -25.966 -66.333 108.296 0.31 24.58 110 ASN A CA 1
ATOM 1775 C C A ASN A 1 110 ? -26.499 -67.077 107.017 0.69 22.28 110 ASN A C 1
ATOM 1776 C C B ASN A 1 110 ? -26.534 -67.065 107.087 0.31 22.04 110 ASN A C 1
ATOM 1777 O O A ASN A 1 110 ? -26.649 -66.491 105.969 0.69 24.91 110 ASN A O 1
ATOM 1778 O O B ASN A 1 110 ? -26.881 -66.435 106.092 0.31 22.10 110 ASN A O 1
ATOM 1797 N N . GLU A 1 111 ? -26.649 -68.385 107.151 1.00 22.80 111 GLU A N 1
ATOM 1798 C CA . GLU A 1 111 ? -27.248 -69.253 106.191 1.00 23.00 111 GLU A CA 1
ATOM 1799 C C . GLU A 1 111 ? -26.473 -69.270 104.897 1.00 19.21 111 GLU A C 1
ATOM 1800 O O . GLU A 1 111 ? -27.006 -69.617 103.844 1.00 22.62 111 GLU A O 1
ATOM 1821 N N . ALA A 1 112 ? -25.163 -68.953 104.970 1.00 19.97 112 ALA A N 1
ATOM 1822 C CA . ALA A 1 112 ? -24.362 -69.120 103.766 1.00 17.66 112 ALA A CA 1
ATOM 1823 C C . ALA A 1 112 ? -24.193 -70.613 103.452 1.00 18.69 112 ALA A C 1
ATOM 1824 O O . ALA A 1 112 ? -24.348 -71.493 104.307 1.00 17.44 112 ALA A O 1
ATOM 1831 N N . VAL A 1 113 ? -23.843 -70.885 102.174 1.00 17.41 113 VAL A N 1
ATOM 1832 C CA . VAL A 1 113 ? -23.647 -72.268 101.712 1.00 15.33 113 VAL A CA 1
ATOM 1833 C C . VAL A 1 113 ? -22.318 -72.323 100.965 1.00 15.25 113 VAL A C 1
ATOM 1834 O O . VAL A 1 113 ? -21.765 -71.292 100.554 1.00 15.03 113 VAL A O 1
ATOM 1847 N N . PRO A 1 114 ? -21.755 -73.515 100.750 1.00 15.29 114 PRO A N 1
ATOM 1848 C CA . PRO A 1 114 ? -20.532 -73.622 99.972 1.00 14.24 114 PRO A CA 1
ATOM 1849 C C . PRO A 1 114 ? -20.706 -73.082 98.548 1.00 12.98 114 PRO A C 1
ATOM 1850 O O . PRO A 1 114 ? -21.826 -73.006 98.031 1.00 14.22 114 PRO A O 1
ATOM 1861 N N . THR A 1 115 ? -19.570 -72.767 97.925 1.00 13.98 115 THR A N 1
ATOM 1862 C CA . THR A 1 115 ? -19.515 -72.331 96.569 1.00 13.48 115 THR A CA 1
ATOM 1863 C C . THR A 1 115 ? -20.447 -73.093 95.622 1.00 13.37 115 THR A C 1
ATOM 1864 O O . THR A 1 115 ? -20.604 -74.306 95.708 1.00 12.99 115 THR A O 1
ATOM 1875 N N A SER A 1 116 ? -21.059 -72.360 94.693 0.70 14.93 116 SER A N 1
ATOM 1876 N N B SER A 1 116 ? -21.058 -72.377 94.677 0.30 15.40 116 SER A N 1
ATOM 1877 C CA A SER A 1 116 ? -21.889 -72.912 93.640 0.70 16.52 116 SER A CA 1
ATOM 1878 C CA B SER A 1 116 ? -21.905 -73.024 93.681 0.30 16.42 116 SER A CA 1
ATOM 1879 C C A SER A 1 116 ? -21.101 -73.804 92.690 0.70 14.04 116 SER A C 1
ATOM 1880 C C B SER A 1 116 ? -21.099 -73.827 92.676 0.30 15.12 116 SER A C 1
ATOM 1881 O O A SER A 1 116 ? -21.738 -74.523 91.929 0.70 22.18 116 SER A O 1
ATOM 1882 O O B SER A 1 116 ? -21.677 -74.520 91.843 0.30 13.64 116 SER A O 1
ATOM 1897 N N . GLU A 1 117 ? -19.774 -73.778 92.717 1.00 12.54 117 GLU A N 1
ATOM 1898 C CA . GLU A 1 117 ? -18.930 -74.644 91.912 1.00 12.76 117 GLU A CA 1
ATOM 1899 C C . GLU A 1 117 ? -18.532 -75.885 92.714 1.00 12.54 117 GLU A C 1
ATOM 1900 O O . GLU A 1 117 ? -17.571 -76.578 92.343 1.00 12.49 117 GLU A O 1
ATOM 1912 N N . LEU A 1 118 ? -19.294 -76.203 93.746 1.00 12.35 118 LEU A N 1
ATOM 1913 C CA . LEU A 1 118 ? -18.966 -77.417 94.505 1.00 12.43 118 LEU A CA 1
ATOM 1914 C C . LEU A 1 118 ? -18.904 -78.652 93.646 1.00 12.74 118 LEU A C 1
ATOM 1915 O O . LEU A 1 118 ? -18.011 -79.503 93.902 1.00 13.07 118 LEU A O 1
ATOM 1931 N N . PRO A 1 119 ? -19.757 -78.872 92.658 1.00 12.88 119 PRO A N 1
ATOM 1932 C CA . PRO A 1 119 ? -19.563 -80.077 91.814 1.00 13.70 119 PRO A CA 1
ATOM 1933 C C . PRO A 1 119 ? -18.177 -80.118 91.189 1.00 13.02 119 PRO A C 1
ATOM 1934 O O . PRO A 1 119 ? -17.459 -81.109 91.281 1.00 13.76 119 PRO A O 1
ATOM 1945 N N . ALA A 1 120 ? -17.781 -79.015 90.513 1.00 12.98 120 ALA A N 1
ATOM 1946 C CA . ALA A 1 120 ? -16.444 -78.981 89.912 1.00 12.56 120 ALA A CA 1
ATOM 1947 C C . ALA A 1 120 ? -15.369 -79.248 90.957 1.00 12.28 120 ALA A C 1
ATOM 1948 O O . ALA A 1 120 ? -14.425 -79.977 90.688 1.00 13.11 120 ALA A O 1
ATOM 1955 N N . HIS A 1 121 ? -15.474 -78.678 92.147 1.00 11.47 121 HIS A N 1
ATOM 1956 C CA . HIS A 1 121 ? -14.474 -78.889 93.184 1.00 11.57 121 HIS A CA 1
ATOM 1957 C C . HIS A 1 121 ? -14.458 -80.366 93.639 1.00 11.56 121 HIS A C 1
ATOM 1958 O O . HIS A 1 121 ? -13.428 -81.027 93.581 1.00 11.94 121 HIS A O 1
ATOM 1972 N N . PHE A 1 122 ? -15.593 -80.844 94.159 1.00 12.08 122 PHE A N 1
ATOM 1973 C CA . PHE A 1 122 ? -15.584 -82.176 94.793 1.00 12.13 122 PHE A CA 1
ATOM 1974 C C . PHE A 1 122 ? -15.393 -83.272 93.773 1.00 12.66 122 PHE A C 1
ATOM 1975 O O . PHE A 1 122 ? -14.687 -84.252 94.065 1.00 13.22 122 PHE A O 1
ATOM 1992 N N . LEU A 1 123 ? -15.987 -83.166 92.570 1.00 12.65 123 LEU A N 1
ATOM 1993 C CA . LEU A 1 123 ? -15.746 -84.193 91.568 1.00 12.83 123 LEU A CA 1
ATOM 1994 C C . LEU A 1 123 ? -14.285 -84.183 91.151 1.00 12.53 123 LEU A C 1
ATOM 1995 O O . LEU A 1 123 ? -13.673 -85.234 90.889 1.00 13.55 123 LEU A O 1
ATOM 2011 N N . SER A 1 124 ? -13.661 -82.998 91.051 1.00 12.48 124 SER A N 1
ATOM 2012 C CA . SER A 1 124 ? -12.240 -82.953 90.729 1.00 12.80 124 SER A CA 1
ATOM 2013 C C . SER A 1 124 ? -11.362 -83.486 91.851 1.00 12.22 124 SER A C 1
ATO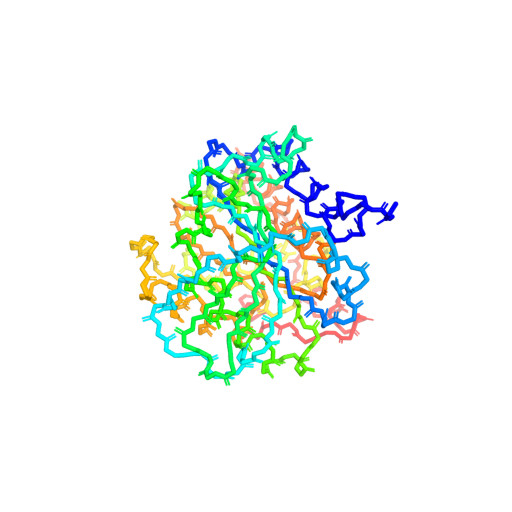M 2014 O O . SER A 1 124 ? -10.394 -84.192 91.552 1.00 13.09 124 SER A O 1
ATOM 2022 N N . HIS A 1 125 ? -11.721 -83.211 93.119 1.00 12.08 125 HIS A N 1
ATOM 2023 C CA . HIS A 1 125 ? -11.015 -83.856 94.209 1.00 12.54 125 HIS A CA 1
ATOM 2024 C C . HIS A 1 125 ? -11.072 -85.388 94.044 1.00 13.18 125 HIS A C 1
ATOM 2025 O O . HIS A 1 125 ? -10.043 -86.042 94.190 1.00 14.21 125 HIS A O 1
ATOM 2039 N N . CYS A 1 126 ? -12.217 -85.937 93.703 1.00 13.18 126 CYS A N 1
ATOM 2040 C CA . CYS A 1 126 ? -12.296 -87.411 93.513 1.00 14.99 126 CYS A CA 1
ATOM 2041 C C . CYS A 1 126 ? -11.326 -87.874 92.447 1.00 15.03 126 CYS A C 1
ATOM 2042 O O . CYS A 1 126 ? -10.609 -88.881 92.654 1.00 15.12 126 CYS A O 1
ATOM 2049 N N . GLU A 1 127 ? -11.312 -87.213 91.296 1.00 14.44 127 GLU A N 1
ATOM 2050 C CA . GLU A 1 127 ? -10.416 -87.685 90.236 1.00 15.58 127 GLU A CA 1
ATOM 2051 C C . GLU A 1 127 ? -8.960 -87.465 90.564 1.00 14.77 127 GLU A C 1
ATOM 2052 O O . GLU A 1 127 ? -8.104 -88.304 90.210 1.00 16.46 127 GLU A O 1
ATOM 2064 N N . ARG A 1 128 ? -8.627 -86.380 91.258 1.00 14.04 128 ARG A N 1
ATOM 2065 C CA . ARG A 1 128 ? -7.220 -86.153 91.665 1.00 14.80 128 ARG A CA 1
ATOM 2066 C C . ARG A 1 128 ? -6.787 -87.095 92.770 1.00 14.88 128 ARG A C 1
ATOM 2067 O O . ARG A 1 128 ? -5.626 -87.497 92.739 1.00 17.44 128 ARG A O 1
ATOM 2088 N N . ILE A 1 129 ? -7.661 -87.475 93.687 1.00 15.87 129 ILE A N 1
ATOM 2089 C CA . ILE A 1 129 ? -7.324 -88.514 94.671 1.00 16.73 129 ILE A CA 1
ATOM 2090 C C . ILE A 1 129 ? -6.915 -89.778 93.922 1.00 17.81 129 ILE A C 1
ATOM 2091 O O . ILE A 1 129 ? -5.877 -90.387 94.240 1.00 19.62 129 ILE A O 1
ATOM 2107 N N . LYS A 1 130 ? -7.717 -90.185 92.926 1.00 17.48 130 LYS A N 1
ATOM 2108 C CA . LYS A 1 130 ? -7.386 -91.405 92.186 1.00 19.00 130 LYS A CA 1
ATOM 2109 C C . LYS A 1 130 ? -6.104 -91.212 91.398 1.00 19.32 130 LYS A C 1
ATOM 2110 O O . LYS A 1 130 ? -5.246 -92.096 91.398 1.00 22.02 130 LYS A O 1
ATOM 2129 N N . ALA A 1 131 ? -5.931 -90.092 90.702 1.00 18.89 131 ALA A N 1
ATOM 2130 C CA . ALA A 1 131 ? -4.782 -89.883 89.822 1.00 19.74 131 ALA A CA 1
ATOM 2131 C C . ALA A 1 131 ? -3.470 -89.745 90.565 1.00 19.51 131 ALA A C 1
ATOM 2132 O O . ALA A 1 131 ? -2.393 -90.041 89.993 1.00 22.49 131 ALA A O 1
ATOM 2139 N N . THR A 1 132 ? -3.522 -89.303 91.807 1.00 18.53 132 THR A N 1
ATOM 2140 C CA . THR A 1 132 ? -2.302 -88.998 92.584 1.00 19.39 132 THR A CA 1
ATOM 2141 C C . THR A 1 132 ? -2.171 -89.863 93.820 1.00 22.43 132 THR A C 1
ATOM 2142 O O . THR A 1 132 ? -1.365 -89.595 94.717 1.00 20.48 132 THR A O 1
ATOM 2153 N N . ASN A 1 133 ? -2.931 -90.934 93.934 1.00 21.70 133 ASN A N 1
ATOM 2154 C CA . ASN A 1 133 ? -2.924 -91.818 95.056 1.00 22.27 133 ASN A CA 1
ATOM 2155 C C . ASN A 1 133 ? -3.045 -91.055 96.361 1.00 21.57 133 ASN A C 1
ATOM 2156 O O . ASN A 1 133 ? -2.331 -91.307 97.319 1.00 22.40 133 ASN A O 1
ATOM 2172 N N . GLY A 1 134 ? -3.991 -90.115 96.342 1.00 20.48 134 GLY A N 1
ATOM 2173 C CA . GLY A 1 134 ? -4.302 -89.397 97.555 1.00 19.65 134 GLY A CA 1
ATOM 2174 C C . GLY A 1 134 ? -3.398 -88.237 97.897 1.00 18.06 134 GLY A C 1
ATOM 2175 O O . GLY A 1 134 ? -3.621 -87.630 98.974 1.00 19.87 134 GLY A O 1
ATOM 2179 N N . LYS A 1 135 ? -2.420 -87.895 97.100 1.00 17.06 135 LYS A N 1
ATOM 2180 C CA . LYS A 1 135 ? -1.518 -86.796 97.412 1.00 18.00 135 LYS A CA 1
ATOM 2181 C C . LYS A 1 135 ? -2.194 -85.422 97.265 1.00 16.57 135 LYS A C 1
ATOM 2182 O O . LYS A 1 135 ? -1.983 -84.542 98.100 1.00 17.78 135 LYS A O 1
ATOM 2214 N N . ASP A 1 136 ? -2.962 -85.213 96.204 1.00 15.49 136 ASP A N 1
ATOM 2215 C CA . ASP A 1 136 ? -3.561 -83.899 96.008 1.00 14.26 136 ASP A CA 1
ATOM 2216 C C . ASP A 1 136 ? -4.697 -83.681 96.991 1.00 14.10 136 ASP A C 1
ATOM 2217 O O . ASP A 1 136 ? -5.521 -84.598 97.246 1.00 15.91 136 ASP A O 1
ATOM 2226 N N . ARG A 1 137 ? -4.794 -82.457 97.510 1.00 13.31 137 ARG A N 1
ATOM 2227 C CA . ARG A 1 137 ? -5.735 -82.064 98.532 1.00 13.37 137 ARG A CA 1
ATOM 2228 C C . ARG A 1 137 ? -6.424 -80.730 98.302 1.00 12.04 137 ARG A C 1
ATOM 2229 O O . ARG A 1 137 ? -7.300 -80.354 99.058 1.00 12.25 137 ARG A O 1
ATOM 2250 N N . VAL A 1 138 ? -6.109 -80.017 97.216 1.00 11.11 138 VAL A N 1
ATOM 2251 C CA . VAL A 1 138 ? -6.622 -78.673 96.992 1.00 10.51 138 VAL A CA 1
ATOM 2252 C C . VAL A 1 138 ? -7.134 -78.566 95.566 1.00 10.50 138 VAL A C 1
ATOM 2253 O O . VAL A 1 138 ? -6.473 -79.003 94.630 1.00 12.01 138 VAL A O 1
ATOM 2266 N N . ILE A 1 139 ? -8.316 -77.920 95.431 1.00 10.39 139 ILE A N 1
ATOM 2267 C CA . ILE A 1 139 ? -8.780 -77.442 94.125 1.00 10.01 139 ILE A CA 1
ATOM 2268 C C . ILE A 1 139 ? -9.010 -75.928 94.264 1.00 9.76 139 ILE A C 1
ATOM 2269 O O . ILE A 1 139 ? -9.707 -75.487 95.186 1.00 10.21 139 ILE A O 1
ATOM 2285 N N . MET A 1 140 ? -8.375 -75.177 93.379 1.00 9.85 140 MET A N 1
ATOM 2286 C CA . MET A 1 140 ? -8.464 -73.720 93.390 1.00 9.49 140 MET A CA 1
ATOM 2287 C C . MET A 1 140 ? -8.932 -73.253 92.030 1.00 9.18 140 MET A C 1
ATOM 2288 O O . MET A 1 140 ? -8.364 -73.636 91.008 1.00 10.23 140 MET A O 1
ATOM 2306 N N . HIS A 1 141 ? -9.936 -72.367 92.037 1.00 8.87 141 HIS A N 1
ATOM 2307 C CA . HIS A 1 141 ? -10.409 -71.682 90.841 1.00 8.68 141 HIS A CA 1
ATOM 2308 C C . HIS A 1 141 ? -10.240 -70.182 91.022 1.00 8.60 141 HIS A C 1
ATOM 2309 O O . HIS A 1 141 ? -10.655 -69.636 92.058 1.00 9.38 141 HIS A O 1
ATOM 2323 N N . CYS A 1 142 ? -9.678 -69.526 90.026 1.00 8.46 142 CYS A N 1
ATOM 2324 C CA . CYS A 1 142 ? -9.596 -68.057 90.048 1.00 8.64 142 CYS A CA 1
ATOM 2325 C C . CYS A 1 142 ? -9.768 -67.546 88.632 1.00 8.45 142 CYS A C 1
ATOM 2326 O O . CYS A 1 142 ? -9.659 -68.283 87.631 1.00 9.16 142 CYS A O 1
ATOM 2334 N N . HIS A 1 143 ? -9.960 -66.231 88.537 1.00 7.88 143 HIS A N 1
ATOM 2335 C CA . HIS A 1 143 ? -10.122 -65.559 87.280 1.00 7.92 143 HIS A CA 1
ATOM 2336 C C . HIS A 1 143 ? -8.804 -64.896 86.868 1.00 7.72 143 HIS A C 1
ATOM 2337 O O . HIS A 1 143 ? -8.615 -63.688 86.834 1.00 8.23 143 HIS A O 1
ATOM 2351 N N . ALA A 1 144 ? -7.821 -65.756 86.596 1.00 7.89 144 ALA A N 1
ATOM 2352 C CA . ALA A 1 144 ? -6.453 -65.326 86.318 1.00 7.88 144 ALA A CA 1
ATOM 2353 C C . ALA A 1 144 ? -6.428 -64.551 85.009 1.00 7.20 144 ALA A C 1
ATOM 2354 O O . ALA A 1 144 ? -6.691 -65.078 83.923 1.00 8.04 144 ALA A O 1
ATOM 2361 N N . THR A 1 145 ? -6.083 -63.269 85.121 1.00 7.56 145 THR A N 1
ATOM 2362 C CA . THR A 1 145 ? -6.330 -62.274 84.066 1.00 7.22 145 THR A CA 1
ATOM 2363 C C . THR A 1 145 ? -5.718 -62.587 82.742 1.00 7.49 145 THR A C 1
ATOM 2364 O O . THR A 1 145 ? -6.410 -62.522 81.689 1.00 8.01 145 THR A O 1
ATOM 2375 N N . ASN A 1 146 ? -4.401 -62.823 82.705 1.00 7.28 146 ASN A N 1
ATOM 2376 C CA . ASN A 1 146 ? -3.721 -63.085 81.450 1.00 7.47 146 ASN A CA 1
ATOM 2377 C C . ASN A 1 146 ? -4.101 -64.420 80.824 1.00 7.50 146 ASN A C 1
ATOM 2378 O O . ASN A 1 146 ? -4.257 -64.490 79.620 1.00 8.59 146 ASN A O 1
ATOM 2389 N N . LEU A 1 147 ? -4.282 -65.443 81.644 1.00 8.15 147 LEU A N 1
ATOM 2390 C CA . LEU A 1 147 ? -4.799 -66.717 81.113 1.00 8.27 147 LEU A CA 1
ATOM 2391 C C . LEU A 1 147 ? -6.141 -66.504 80.449 1.00 8.46 147 LEU A C 1
ATOM 2392 O O . LEU A 1 147 ? -6.382 -67.043 79.357 1.00 9.38 147 LEU A O 1
ATOM 2408 N N . ILE A 1 148 ? -7.041 -65.726 81.059 1.00 8.28 148 ILE A N 1
ATOM 2409 C CA . ILE A 1 148 ? -8.323 -65.436 80.445 1.00 8.32 148 ILE A CA 1
ATOM 2410 C C . ILE A 1 148 ? -8.119 -64.748 79.106 1.00 8.24 148 ILE A C 1
ATOM 2411 O O . ILE A 1 148 ? -8.696 -65.127 78.084 1.00 8.99 148 ILE A O 1
ATOM 2427 N N . ALA A 1 149 ? -7.305 -63.694 79.083 1.00 8.08 149 ALA A N 1
ATOM 2428 C CA . ALA A 1 149 ? -7.079 -62.957 77.831 1.00 8.37 149 ALA A CA 1
ATOM 2429 C C . ALA A 1 149 ? -6.590 -63.876 76.712 1.00 8.57 149 ALA A C 1
ATOM 2430 O O . ALA A 1 149 ? -7.004 -63.766 75.568 1.00 9.34 149 ALA A O 1
ATOM 2437 N N . LEU A 1 150 ? -5.678 -64.791 77.077 1.00 8.65 150 LEU A N 1
ATOM 2438 C CA . LEU A 1 150 ? -5.141 -65.688 76.041 1.00 9.02 150 LEU A CA 1
ATOM 2439 C C . LEU A 1 150 ? -6.206 -66.595 75.461 1.00 9.44 150 LEU A C 1
ATOM 2440 O O . LEU A 1 150 ? -6.055 -67.027 74.295 1.00 10.12 150 LEU A O 1
ATOM 2456 N N . THR A 1 151 ? -7.258 -66.923 76.178 1.00 9.60 151 THR A N 1
ATOM 2457 C CA . THR A 1 151 ? -8.291 -67.777 75.629 1.00 10.06 151 THR A CA 1
ATOM 2458 C C . THR A 1 151 ? -9.053 -67.116 74.472 1.00 10.10 151 THR A C 1
ATOM 2459 O O . THR A 1 151 ? -9.751 -67.828 73.736 1.00 12.38 151 THR A O 1
ATOM 2470 N N . TYR A 1 152 ? -8.931 -65.812 74.286 1.00 10.56 152 TYR A N 1
ATOM 2471 C CA . TYR A 1 152 ? -9.534 -65.129 73.126 1.00 10.62 152 TYR A CA 1
ATOM 2472 C C . TYR A 1 152 ? -8.614 -65.119 71.919 1.00 11.00 152 TYR A C 1
ATOM 2473 O O . TYR A 1 152 ? -9.112 -64.787 70.827 1.00 12.71 152 TYR A O 1
ATOM 2491 N N . VAL A 1 153 ? -7.334 -65.422 72.059 1.00 10.87 153 VAL A N 1
ATOM 2492 C CA . VAL A 1 153 ? -6.374 -65.236 70.976 1.00 11.68 153 VAL A CA 1
ATOM 2493 C C . VAL A 1 153 ? -5.572 -66.496 70.630 1.00 12.88 153 VAL A C 1
ATOM 2494 O O . VAL A 1 153 ? -5.078 -66.535 69.483 1.00 16.77 153 VAL A O 1
ATOM 2507 N N . LEU A 1 154 ? -5.374 -67.446 71.505 1.00 12.34 154 LEU A N 1
ATOM 2508 C CA . LEU A 1 154 ? -4.726 -68.712 71.210 1.00 12.61 154 LEU A CA 1
ATOM 2509 C C . LEU A 1 154 ? -5.761 -69.764 70.889 1.00 13.06 154 LEU A C 1
ATOM 2510 O O . LEU A 1 154 ? -6.898 -69.741 71.361 1.00 14.77 154 LEU A O 1
ATOM 2526 N N A GLU A 1 155 ? -5.362 -70.702 70.027 0.49 14.57 155 GLU A N 1
ATOM 2527 N N B GLU A 1 155 ? -5.332 -70.725 70.081 0.51 14.23 155 GLU A N 1
ATOM 2528 C CA A GLU A 1 155 ? -6.250 -71.833 69.756 0.49 15.22 155 GLU A CA 1
ATOM 2529 C CA B GLU A 1 155 ? -6.189 -71.877 69.816 0.51 15.44 155 GLU A CA 1
ATOM 2530 C C A GLU A 1 155 ? -6.565 -72.561 71.061 0.49 15.70 155 GLU A C 1
ATOM 2531 C C B GLU A 1 155 ? -6.553 -72.547 71.137 0.51 15.73 155 GLU A C 1
ATOM 2532 O O A GLU A 1 155 ? -5.657 -72.881 71.826 0.49 16.69 155 GLU A O 1
ATOM 2533 O O B GLU A 1 155 ? -5.672 -72.800 71.959 0.51 15.66 155 GLU A O 1
ATOM 2556 N N . ASN A 1 156 ? -7.848 -72.810 71.357 1.00 17.38 156 ASN A N 1
ATOM 2557 C CA . ASN A 1 156 ? -8.250 -73.456 72.636 1.00 19.85 156 ASN A CA 1
ATOM 2558 C C . ASN A 1 156 ? -8.103 -74.955 72.527 1.00 19.68 156 ASN A C 1
ATOM 2559 O O . ASN A 1 156 ? -9.046 -75.717 72.378 1.00 27.06 156 ASN A O 1
ATOM 2570 N N . ASP A 1 157 ? -6.841 -75.330 72.557 1.00 17.25 157 ASP A N 1
ATOM 2571 C CA . ASP A 1 157 ? -6.388 -76.693 72.297 1.00 17.77 157 ASP A CA 1
ATOM 2572 C C . ASP A 1 157 ? -5.319 -77.013 73.313 1.00 15.37 157 ASP A C 1
ATOM 2573 O O . ASP A 1 157 ? -4.387 -76.199 73.495 1.00 16.06 157 ASP A O 1
ATOM 2582 N N A THR A 1 158 ? -5.406 -78.178 73.909 0.65 16.76 158 THR A N 1
ATOM 2583 N N B THR A 1 158 ? -5.393 -78.124 74.010 0.34 15.86 158 THR A N 1
ATOM 2584 C CA A THR A 1 158 ? -4.504 -78.547 75.004 0.65 15.67 158 THR A CA 1
ATOM 2585 C CA B THR A 1 158 ? -4.424 -78.413 75.071 0.34 16.32 158 THR A CA 1
ATOM 2586 C C A THR A 1 158 ? -3.066 -78.485 74.570 0.65 15.86 158 THR A C 1
ATOM 2587 C C B THR A 1 158 ? -3.002 -78.413 74.552 0.34 16.05 158 THR A C 1
ATOM 2588 O O A THR A 1 158 ? -2.208 -77.918 75.285 0.65 15.97 158 THR A O 1
ATOM 2589 O O B THR A 1 158 ? -2.116 -77.829 75.203 0.34 15.78 158 THR A O 1
ATOM 2610 N N . ALA A 1 159 ? -2.734 -79.079 73.424 1.00 16.43 159 ALA A N 1
ATOM 2611 C CA . ALA A 1 159 ? -1.335 -79.080 72.985 1.00 16.20 159 ALA A CA 1
ATOM 2612 C C . ALA A 1 159 ? -0.822 -77.674 72.670 1.00 14.93 159 ALA A C 1
ATOM 2613 O O . ALA A 1 159 ? 0.240 -77.291 73.146 1.00 15.10 159 ALA A O 1
ATOM 2620 N N . VAL A 1 160 ? -1.560 -76.893 71.923 1.00 16.12 160 VAL A N 1
ATOM 2621 C CA . VAL A 1 160 ? -1.123 -75.549 71.524 1.00 15.40 160 VAL A CA 1
ATOM 2622 C C . VAL A 1 160 ? -0.940 -74.662 72.736 1.00 14.20 160 VAL A C 1
ATOM 2623 O O . VAL A 1 160 ? 0.094 -73.954 72.887 1.00 14.84 160 VAL A O 1
ATOM 2636 N N . PHE A 1 161 ? -1.962 -74.651 73.600 1.00 13.91 161 PH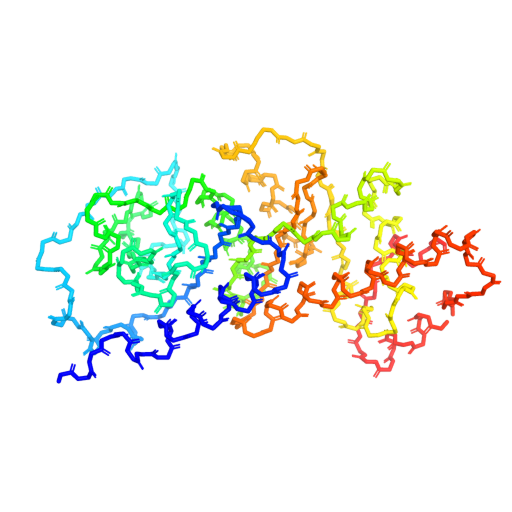E A N 1
ATOM 2637 C CA . PHE A 1 161 ? -1.944 -73.747 74.770 1.00 13.60 161 PHE A CA 1
ATOM 2638 C C . PHE A 1 161 ? -0.824 -74.156 75.700 1.00 13.38 161 PHE A C 1
ATOM 2639 O O . PHE A 1 161 ? -0.085 -73.307 76.235 1.00 13.88 161 PHE A O 1
ATOM 2656 N N . THR A 1 162 ? -0.671 -75.468 75.950 1.00 13.51 162 THR A N 1
ATOM 2657 C CA . THR A 1 162 ? 0.388 -75.948 76.831 1.00 12.76 162 THR A CA 1
ATOM 2658 C C . THR A 1 162 ? 1.749 -75.544 76.316 1.00 13.06 162 THR A C 1
ATOM 2659 O O . THR A 1 162 ? 2.592 -75.065 77.059 1.00 13.33 162 THR A O 1
ATOM 2670 N N . ARG A 1 163 ? 1.973 -75.730 74.994 1.00 12.85 163 ARG A N 1
ATOM 2671 C CA . ARG A 1 163 ? 3.293 -75.404 74.437 1.00 13.03 163 ARG A CA 1
ATOM 2672 C C . ARG A 1 163 ? 3.635 -73.956 74.570 1.00 11.70 163 ARG A C 1
ATOM 2673 O O . ARG A 1 163 ? 4.753 -73.574 74.916 1.00 12.61 163 ARG A O 1
ATOM 2694 N N . GLN A 1 164 ? 2.671 -73.046 74.306 1.00 12.04 164 GLN A N 1
ATOM 2695 C CA . GLN A 1 164 ? 2.939 -71.610 74.474 1.00 11.39 164 GLN A CA 1
ATOM 2696 C C . GLN A 1 164 ? 3.227 -71.285 75.942 1.00 10.68 164 GLN A C 1
ATOM 2697 O O . GLN A 1 164 ? 4.189 -70.565 76.244 1.00 10.95 164 GLN A O 1
ATOM 2711 N N . LEU A 1 165 ? 2.487 -71.856 76.885 1.00 10.93 165 LEU A N 1
ATOM 2712 C CA . LEU A 1 165 ? 2.757 -71.605 78.303 1.00 10.37 165 LEU A CA 1
ATOM 2713 C C . LEU A 1 165 ? 4.118 -72.153 78.704 1.00 10.58 165 LEU A C 1
ATOM 2714 O O . LEU A 1 165 ? 4.837 -71.511 79.506 1.00 11.27 165 LEU A O 1
ATOM 2730 N N . TRP A 1 166 ? 4.504 -73.324 78.221 1.00 11.26 166 TRP A N 1
ATOM 2731 C CA . TRP A 1 166 ? 5.840 -73.830 78.480 1.00 11.56 166 TRP A CA 1
ATOM 2732 C C . TRP A 1 166 ? 6.896 -72.843 78.003 1.00 11.58 166 TRP A C 1
ATOM 2733 O O . TRP A 1 166 ? 7.928 -72.631 78.679 1.00 12.43 166 TRP A O 1
ATOM 2754 N N . GLU A 1 167 ? 6.678 -72.277 76.817 1.00 11.42 167 GLU A N 1
ATOM 2755 C CA . GLU A 1 167 ? 7.651 -71.370 76.225 1.00 11.38 167 GLU A CA 1
ATOM 2756 C C . GLU A 1 167 ? 7.794 -70.054 76.992 1.00 10.75 167 GLU A C 1
ATOM 2757 O O . GLU A 1 167 ? 8.851 -69.460 76.986 1.00 11.25 167 GLU A O 1
ATOM 2769 N N . GLY A 1 168 ? 6.691 -69.618 77.645 1.00 10.64 168 GLY A N 1
ATOM 2770 C CA . GLY A 1 168 ? 6.623 -68.308 78.272 1.00 10.25 168 GLY A CA 1
ATOM 2771 C C . GLY A 1 168 ? 7.294 -68.155 79.616 1.00 9.36 168 GLY A C 1
ATOM 2772 O O . GLY A 1 168 ? 7.342 -67.028 80.132 1.00 10.03 168 GLY A O 1
ATOM 2776 N N . SER A 1 169 ? 7.827 -69.236 80.186 1.00 10.25 169 SER A N 1
ATOM 2777 C CA . SER A 1 169 ? 8.749 -69.167 81.323 1.00 9.99 169 SER A CA 1
ATOM 2778 C C . SER A 1 169 ? 9.383 -70.563 81.450 1.00 9.93 169 SER A C 1
ATOM 2779 O O . SER A 1 169 ? 8.667 -71.572 81.455 1.00 10.95 169 SER A O 1
ATOM 2787 N N . THR A 1 170 ? 10.711 -70.593 81.643 1.00 10.30 170 THR A N 1
ATOM 2788 C CA . THR A 1 170 ? 11.425 -71.871 81.616 1.00 10.81 170 THR A CA 1
ATOM 2789 C C . THR A 1 170 ? 10.899 -72.872 82.602 1.00 11.10 170 THR A C 1
ATOM 2790 O O . THR A 1 170 ? 10.785 -74.079 82.287 1.00 11.73 170 THR A O 1
ATOM 2801 N N . GLU A 1 171 ? 10.525 -72.456 83.813 1.00 10.52 171 GLU A N 1
ATOM 2802 C CA . GLU A 1 171 ? 10.004 -73.384 84.795 1.00 10.80 171 GLU A CA 1
ATOM 2803 C C . GLU A 1 171 ? 8.730 -74.124 84.441 1.00 11.08 171 GLU A C 1
ATOM 2804 O O . GLU A 1 171 ? 8.417 -75.122 85.076 1.00 12.09 171 GLU A O 1
ATOM 2816 N N . CYS A 1 172 ? 7.941 -73.620 83.482 1.00 10.95 172 CYS A N 1
ATOM 2817 C CA . CYS A 1 172 ? 6.595 -74.150 83.324 1.00 11.50 172 CYS A CA 1
ATOM 2818 C C . CYS A 1 172 ? 6.537 -75.640 82.982 1.00 11.71 172 CYS A C 1
ATOM 2819 O O . CYS A 1 172 ? 5.690 -76.345 83.564 1.00 12.42 172 CYS A O 1
ATOM 2826 N N . LEU A 1 173 ? 7.429 -76.122 82.117 1.00 11.87 173 LEU A N 1
ATOM 2827 C CA . LEU A 1 173 ? 7.396 -77.565 81.801 1.00 12.63 173 LEU A CA 1
ATOM 2828 C C . LEU A 1 173 ? 7.642 -78.381 83.036 1.00 12.59 173 LEU A C 1
ATOM 2829 O O . LEU A 1 173 ? 7.145 -79.495 83.210 1.00 13.37 173 LEU A O 1
ATOM 2845 N N . VAL A 1 174 ? 8.494 -77.895 83.961 1.00 12.97 174 VAL A N 1
ATOM 2846 C CA . VAL A 1 174 ? 8.832 -78.612 85.193 1.00 12.89 174 VAL A CA 1
ATOM 2847 C C . VAL A 1 174 ? 7.689 -78.557 86.187 1.00 12.89 174 VAL A C 1
ATOM 2848 O O . VAL A 1 174 ? 7.425 -79.526 86.891 1.00 14.99 174 VAL A O 1
ATOM 2861 N N . VAL A 1 175 ? 6.977 -77.432 86.252 1.00 12.80 175 VAL A N 1
ATOM 2862 C CA . VAL A 1 175 ? 5.867 -77.233 87.172 1.00 12.72 175 VAL A CA 1
ATOM 2863 C C . VAL A 1 175 ? 4.584 -77.963 86.741 1.00 13.13 175 VAL A C 1
ATOM 2864 O O . VAL A 1 175 ? 3.868 -78.519 87.582 1.00 14.81 175 VAL A O 1
ATOM 2877 N N . PHE A 1 176 ? 4.330 -77.936 85.434 1.00 12.09 176 PHE A N 1
ATOM 2878 C CA . PHE A 1 176 ? 3.170 -78.619 84.868 1.00 12.99 176 PHE A CA 1
ATOM 2879 C C . PHE A 1 176 ? 3.528 -79.385 83.619 1.00 13.18 176 PHE A C 1
ATOM 2880 O O . PHE A 1 176 ? 3.096 -79.108 82.477 1.00 13.66 176 PHE A O 1
ATOM 2897 N N . PRO A 1 177 ? 4.322 -80.474 83.766 1.00 13.96 177 PRO A N 1
ATOM 2898 C CA . PRO A 1 177 ? 4.718 -81.296 82.616 1.00 14.96 177 PRO A CA 1
ATOM 2899 C C . PRO A 1 177 ? 3.518 -81.966 81.941 1.00 14.70 177 PRO A C 1
ATOM 2900 O O . PRO A 1 177 ? 3.579 -82.249 80.742 1.00 16.13 177 PRO A O 1
ATOM 2911 N N . ASP A 1 178 ? 2.436 -82.194 82.676 1.00 14.92 178 ASP A N 1
ATOM 2912 C CA . ASP A 1 178 ? 1.252 -82.845 82.140 1.00 15.79 178 ASP A CA 1
ATOM 2913 C C . ASP A 1 178 ? 0.423 -81.819 81.353 1.00 15.82 178 ASP A C 1
ATOM 2914 O O . ASP A 1 178 ? -0.571 -82.198 80.738 1.00 17.43 178 ASP A O 1
ATOM 2923 N N . GLY A 1 179 ? 0.795 -80.548 81.394 1.00 16.05 179 GLY A N 1
ATOM 2924 C CA . GLY A 1 179 ? 0.082 -79.578 80.556 1.00 16.33 179 GLY A CA 1
ATOM 2925 C C . GLY A 1 179 ? -1.181 -79.051 81.165 1.00 15.18 179 GLY A C 1
ATOM 2926 O O . GLY A 1 179 ? -1.517 -79.213 82.382 1.00 16.43 179 GLY A O 1
ATOM 2930 N N . VAL A 1 180 ? -1.884 -78.320 80.300 1.00 14.16 180 VAL A N 1
ATOM 2931 C CA . VAL A 1 180 ? -3.103 -77.606 80.692 1.00 12.52 180 VAL A CA 1
ATOM 2932 C C . VAL A 1 180 ? -4.251 -78.159 79.837 1.00 13.56 180 VAL A C 1
ATOM 2933 O O . VAL A 1 180 ? -4.201 -78.047 78.600 1.00 16.74 180 VAL A O 1
ATOM 2946 N N . GLY A 1 181 ? -5.251 -78.715 80.492 1.00 13.49 181 GLY A N 1
ATOM 2947 C CA . GLY A 1 181 ? -6.459 -79.158 79.778 1.00 15.29 181 GLY A CA 1
ATOM 2948 C C . GLY A 1 181 ? -7.341 -77.962 79.473 1.00 14.20 181 GLY A C 1
ATOM 2949 O O . GLY A 1 181 ? -7.345 -76.976 80.165 1.00 19.61 181 GLY A O 1
ATOM 2953 N N A ILE A 1 182 ? -8.071 -78.001 78.385 0.47 16.74 182 ILE A N 1
ATOM 2954 N N B ILE A 1 182 ? -8.066 -77.934 78.386 0.53 16.56 182 ILE A N 1
ATOM 2955 C CA A ILE A 1 182 ? -8.929 -76.909 77.952 0.47 14.52 182 ILE A CA 1
ATOM 2956 C CA B ILE A 1 182 ? -8.968 -76.815 78.167 0.53 15.44 182 ILE A CA 1
ATOM 2957 C C A ILE A 1 182 ? -10.307 -77.435 77.619 0.47 16.21 182 ILE A C 1
ATOM 2958 C C B ILE A 1 182 ? -10.277 -77.370 77.647 0.53 15.95 182 ILE A C 1
ATOM 2959 O O A ILE A 1 182 ? -10.417 -78.311 76.745 0.47 23.24 182 ILE A O 1
ATOM 2960 O O B ILE A 1 182 ? -10.300 -78.170 76.695 0.53 21.95 182 ILE A O 1
ATOM 2991 N N . LEU A 1 183 ? -11.338 -76.937 78.270 1.00 13.79 183 LEU A N 1
ATOM 2992 C CA . LEU A 1 183 ? -12.719 -77.302 77.940 1.00 13.50 183 LEU A CA 1
ATOM 2993 C C . LEU A 1 183 ? -13.266 -76.370 76.878 1.00 13.39 183 LEU A C 1
ATOM 2994 O O . LEU A 1 183 ? -12.773 -75.239 76.743 1.00 13.82 183 LEU A O 1
ATOM 3010 N N . PRO A 1 184 ? -14.343 -76.728 76.217 1.00 13.51 184 PRO A N 1
ATOM 3011 C CA . PRO A 1 184 ? -15.141 -75.747 75.489 1.00 13.94 184 PRO A CA 1
ATOM 3012 C C . PRO A 1 184 ? -15.738 -74.796 76.526 1.00 12.69 184 PRO A C 1
ATOM 3013 O O . PRO A 1 184 ? -15.854 -75.140 77.708 1.00 13.49 184 PRO A O 1
ATOM 3024 N N . TRP A 1 185 ? -16.138 -73.600 76.124 1.00 13.23 185 TRP A N 1
ATOM 3025 C CA . TRP A 1 185 ? -16.968 -72.780 76.989 1.00 13.31 185 TRP A CA 1
ATOM 3026 C C . TRP A 1 185 ? -18.177 -73.606 77.417 1.00 13.66 185 TRP A C 1
ATOM 3027 O O . TRP A 1 185 ? -18.815 -74.266 76.600 1.00 15.08 185 TRP A O 1
ATOM 3048 N N . MET A 1 186 ? -18.528 -73.557 78.673 1.00 13.20 186 MET A N 1
ATOM 3049 C CA . MET A 1 186 ? -19.708 -74.213 79.219 1.00 13.61 186 MET A CA 1
ATOM 3050 C C . MET A 1 186 ? -20.370 -73.334 80.259 1.00 13.73 186 MET A C 1
ATOM 3051 O O . MET A 1 186 ? -19.747 -72.468 80.862 1.00 13.78 186 MET A O 1
ATOM 3065 N N . VAL A 1 187 ? -21.678 -73.495 80.477 1.00 17.68 187 VAL A N 1
ATOM 3066 C CA . VAL A 1 187 ? -22.375 -72.764 81.506 1.00 16.19 187 VAL A CA 1
ATOM 3067 C C . VAL A 1 187 ? -21.839 -73.150 82.886 1.00 15.02 187 VAL A C 1
ATOM 3068 O O . VAL A 1 187 ? -21.761 -74.321 83.228 1.00 17.37 187 VAL A O 1
ATOM 3081 N N . PRO A 1 188 ? -21.432 -72.145 83.653 1.00 14.46 188 PRO A N 1
ATOM 3082 C CA . PRO A 1 188 ? -20.838 -72.423 84.997 1.00 15.73 188 PRO A CA 1
ATOM 3083 C C . PRO A 1 188 ? -21.891 -72.878 86.012 1.00 13.59 188 PRO A C 1
ATOM 3084 O O . PRO A 1 188 ? -23.099 -72.652 85.834 1.00 15.79 188 PRO A O 1
ATOM 3095 N N . GLY A 1 189 ? -21.416 -73.463 87.087 1.00 14.26 189 GLY A N 1
ATOM 3096 C CA . GLY A 1 189 ? -22.217 -73.811 88.211 1.00 13.97 189 GLY A CA 1
ATOM 3097 C C . GLY A 1 189 ? -23.100 -75.023 87.989 1.00 15.69 189 GLY A C 1
ATOM 3098 O O . GLY A 1 189 ? -24.103 -75.230 88.624 1.00 18.65 189 GLY A O 1
ATOM 3102 N N . THR A 1 190 ? -22.739 -75.853 87.035 1.00 15.75 190 THR A N 1
ATOM 3103 C CA . THR A 1 190 ? -23.536 -77.028 86.627 1.00 17.11 190 THR A CA 1
ATOM 3104 C C . THR A 1 190 ? -22.778 -78.309 86.943 1.00 17.48 190 THR A C 1
ATOM 3105 O O . THR A 1 190 ? -21.558 -78.320 87.073 1.00 17.77 190 THR A O 1
ATOM 3116 N N A ASP A 1 191 ? -23.702 -79.271 87.030 0.46 20.04 191 ASP A N 1
ATOM 3117 N N B ASP A 1 191 ? -23.410 -79.518 87.039 0.54 18.79 191 ASP A N 1
ATOM 3118 C CA A ASP A 1 191 ? -23.156 -80.618 87.190 0.46 18.38 191 ASP A CA 1
ATOM 3119 C CA B ASP A 1 191 ? -22.576 -80.732 87.164 0.54 19.12 191 ASP A CA 1
ATOM 3120 C C A ASP A 1 191 ? -22.309 -80.841 85.929 0.46 16.73 191 ASP A C 1
ATOM 3121 C C B ASP A 1 191 ? -21.983 -81.058 85.784 0.54 15.11 191 ASP A C 1
ATOM 3122 O O A ASP A 1 191 ? -21.188 -81.242 86.168 0.46 16.60 191 ASP A O 1
ATOM 3123 O O B ASP A 1 191 ? -21.002 -81.777 85.807 0.54 13.38 191 ASP A O 1
ATOM 3140 N N . ALA A 1 192 ? -22.598 -80.580 84.673 1.00 15.09 192 ALA A N 1
ATOM 3141 C CA . ALA A 1 192 ? -21.863 -80.818 83.444 1.00 13.91 192 ALA A CA 1
ATOM 3142 C C . ALA A 1 192 ? -20.473 -80.211 83.462 1.00 13.38 192 ALA A C 1
ATOM 3143 O O . ALA A 1 192 ? -19.483 -80.886 83.118 1.00 14.35 192 ALA A O 1
ATOM 3150 N N . ILE A 1 193 ? -20.355 -78.919 83.821 1.00 13.90 193 ILE A N 1
ATOM 3151 C CA . ILE A 1 193 ? -19.023 -78.328 83.796 1.00 13.46 193 ILE A CA 1
ATOM 3152 C C . ILE A 1 193 ? -18.179 -78.912 84.873 1.00 13.20 193 ILE A C 1
ATOM 3153 O O . ILE A 1 193 ? -16.956 -79.065 84.728 1.00 13.79 193 ILE A O 1
ATOM 3169 N N . GLY A 1 194 ? -18.816 -79.306 86.000 1.00 13.36 194 GLY A N 1
ATOM 3170 C CA . GLY A 1 194 ? -18.029 -79.929 87.040 1.00 13.59 194 GLY A CA 1
ATOM 3171 C C . GLY A 1 194 ? -17.420 -81.276 86.655 1.00 14.05 194 GLY A C 1
ATOM 3172 O O . GLY A 1 194 ? -16.249 -81.570 86.898 1.00 14.42 194 GLY A O 1
ATOM 3176 N N A GLN A 1 195 ? -18.181 -82.180 86.024 0.43 16.75 195 GLN A N 1
ATOM 3177 N N B GLN A 1 195 ? -18.393 -82.020 86.097 0.31 14.82 195 GLN A N 1
ATOM 3178 N N C GLN A 1 195 ? -18.223 -82.143 86.015 0.27 16.64 195 GLN A N 1
ATOM 3179 C CA A GLN A 1 195 ? -17.512 -83.427 85.678 0.43 15.12 195 GLN A CA 1
ATOM 3180 C CA B GLN A 1 195 ? -18.167 -83.341 85.544 0.31 14.44 195 GLN A CA 1
ATOM 3181 C CA C GLN A 1 195 ? -17.739 -83.453 85.587 0.27 15.71 195 GLN A CA 1
ATOM 3182 C C A GLN A 1 195 ? -16.616 -83.294 84.461 0.43 16.50 195 GLN A C 1
ATOM 3183 C C B GLN A 1 195 ? -17.029 -83.245 84.525 0.31 15.45 195 GLN A C 1
ATOM 3184 C C C GLN A 1 195 ? -16.721 -83.304 84.463 0.27 15.65 195 GLN A C 1
ATOM 3185 O O A GLN A 1 195 ? -15.624 -84.009 84.269 0.43 16.66 195 GLN A O 1
ATOM 3186 O O B GLN A 1 195 ? -16.103 -84.043 84.657 0.31 16.17 195 GLN A O 1
ATOM 3187 O O C GLN A 1 195 ? -15.727 -84.027 84.373 0.27 14.15 195 GLN A O 1
ATOM 3227 N N . ALA A 1 196 ? -17.011 -82.317 83.584 1.00 15.61 196 ALA A N 1
ATOM 3228 C CA . ALA A 1 196 ? -16.080 -82.117 82.470 1.00 15.09 196 ALA A CA 1
ATOM 3229 C C . ALA A 1 196 ? -14.689 -81.690 82.986 1.00 14.50 196 ALA A C 1
ATOM 3230 O O . ALA A 1 196 ? -13.660 -82.121 82.482 1.00 15.07 196 ALA A O 1
ATOM 3237 N N . THR A 1 197 ? -14.709 -80.838 84.009 1.00 13.69 197 THR A N 1
ATOM 3238 C CA . THR A 1 197 ? -13.474 -80.388 84.663 1.00 13.41 197 THR A CA 1
ATOM 3239 C C . THR A 1 197 ? -12.765 -81.600 85.320 1.00 13.68 197 THR A C 1
ATOM 3240 O O . THR A 1 197 ? -11.559 -81.795 85.152 1.00 13.77 197 THR A O 1
ATOM 3251 N N . ALA A 1 198 ? -13.557 -82.396 86.035 1.00 13.61 198 ALA A N 1
ATOM 3252 C CA . ALA A 1 198 ? -12.983 -83.553 86.702 1.00 13.98 198 ALA A CA 1
ATOM 3253 C C . ALA A 1 198 ? -12.352 -84.540 85.727 1.00 16.15 198 ALA A C 1
ATOM 3254 O O . ALA A 1 198 ? -11.333 -85.142 85.989 1.00 16.20 198 ALA A O 1
ATOM 3261 N N . GLN A 1 199 ? -12.982 -84.693 84.539 1.00 15.50 199 GLN A N 1
ATO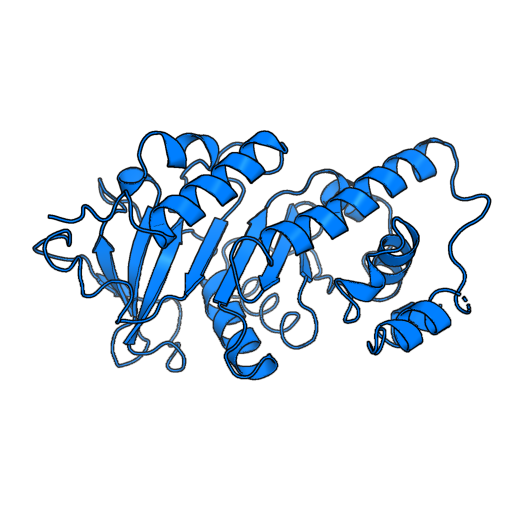M 3262 C CA . GLN A 1 199 ? -12.403 -85.599 83.559 1.00 16.69 199 GLN A CA 1
ATOM 3263 C C . GLN A 1 199 ? -11.059 -85.060 83.077 1.00 16.15 199 GLN A C 1
ATOM 3264 O O . GLN A 1 199 ? -10.095 -85.819 82.901 1.00 17.32 199 GLN A O 1
ATOM 3286 N N A GLU A 1 200 ? -10.962 -83.755 82.833 0.62 14.74 200 GLU A N 1
ATOM 3287 N N B GLU A 1 200 ? -10.962 -83.755 82.851 0.38 14.96 200 GLU A N 1
ATOM 3288 C CA A GLU A 1 200 ? -9.674 -83.175 82.423 0.62 14.85 200 GLU A CA 1
ATOM 3289 C CA B GLU A 1 200 ? -9.686 -83.163 82.430 0.38 15.04 200 GLU A CA 1
ATOM 3290 C C A GLU A 1 200 ? -8.644 -83.341 83.529 0.62 15.20 200 GLU A C 1
ATOM 3291 C C B GLU A 1 200 ? -8.643 -83.291 83.530 0.38 15.31 200 GLU A C 1
ATOM 3292 O O A GLU A 1 200 ? -7.466 -83.546 83.232 0.62 15.15 200 GLU A O 1
ATOM 3293 O O B GLU A 1 200 ? -7.450 -83.427 83.248 0.38 16.52 200 GLU A O 1
ATOM 3316 N N . MET A 1 201 ? -9.087 -83.262 84.789 1.00 14.16 201 MET A N 1
ATOM 3317 C CA . MET A 1 201 ? -8.200 -83.410 85.917 1.00 14.37 201 MET A CA 1
ATOM 3318 C C . MET A 1 201 ? -7.568 -84.819 86.017 1.00 14.81 201 MET A C 1
ATOM 3319 O O . MET A 1 201 ? -6.601 -85.025 86.735 1.00 15.72 201 MET A O 1
ATOM 3333 N N . GLN A 1 202 ? -8.150 -85.818 85.344 1.00 16.18 202 GLN A N 1
ATOM 3334 C CA . GLN A 1 202 ? -7.512 -87.124 85.269 1.00 16.84 202 GLN A CA 1
ATOM 3335 C C . GLN A 1 202 ? -6.133 -87.080 84.609 1.00 18.36 202 GLN A C 1
ATOM 3336 O O . GLN A 1 202 ? -5.296 -87.902 84.916 1.00 20.65 202 GLN A O 1
ATOM 3350 N N . LYS A 1 203 ? -5.949 -86.109 83.722 1.00 17.72 203 LYS A N 1
ATOM 3351 C CA . LYS A 1 203 ? -4.762 -86.052 82.891 1.00 19.17 203 LYS A CA 1
ATOM 3352 C C . LYS A 1 203 ? -3.933 -84.802 83.085 1.00 17.23 203 LYS A C 1
ATOM 3353 O O . LYS A 1 203 ? -2.842 -84.669 82.509 1.00 19.39 203 LYS A O 1
ATOM 3385 N N . HIS A 1 204 ? -4.435 -83.789 83.796 1.00 15.11 204 HIS A N 1
ATOM 3386 C CA . HIS A 1 204 ? -3.750 -82.512 83.935 1.00 14.09 204 HIS A CA 1
ATOM 3387 C C . HIS A 1 204 ? -4.068 -81.950 85.315 1.00 13.62 204 HIS A C 1
ATOM 3388 O O . HIS A 1 204 ? -5.144 -82.177 85.848 1.00 17.11 204 HIS A O 1
ATOM 3402 N N A SER A 1 205 ? -3.117 -81.184 85.858 0.73 12.74 205 SER A N 1
ATOM 3403 N N B SER A 1 205 ? -3.142 -81.160 85.850 0.28 12.70 205 SER A N 1
ATOM 3404 C CA A SER A 1 205 ? -3.318 -80.483 87.109 0.73 11.47 205 SER A CA 1
ATOM 3405 C CA B SER A 1 205 ? -3.315 -80.450 87.105 0.28 12.39 205 SER A CA 1
ATOM 3406 C C A SER A 1 205 ? -3.902 -79.071 86.964 0.73 11.48 205 SER A C 1
ATOM 3407 C C B SER A 1 205 ? -3.989 -79.089 86.959 0.28 11.68 205 SER A C 1
ATOM 3408 O O A SER A 1 205 ? -4.266 -78.444 87.981 0.73 12.24 205 SER A O 1
ATOM 3409 O O B SER A 1 205 ? -4.496 -78.513 87.932 0.28 12.48 205 SER A O 1
ATOM 3424 N N . LEU A 1 206 ? -3.981 -78.571 85.736 1.00 11.56 206 LEU A N 1
ATOM 3425 C CA . LEU A 1 206 ? -4.561 -77.293 85.397 1.00 11.12 206 LEU A CA 1
ATOM 3426 C C . LEU A 1 206 ? -5.615 -77.523 84.295 1.00 11.31 206 LEU A C 1
ATOM 3427 O O . LEU A 1 206 ? -5.355 -78.269 83.347 1.00 12.29 206 LEU A O 1
ATOM 3443 N N . VAL A 1 207 ? -6.735 -76.838 84.446 1.00 11.34 207 VAL A N 1
ATOM 3444 C CA . VAL A 1 207 ? -7.826 -76.899 83.475 1.00 10.92 207 VAL A CA 1
ATOM 3445 C C . VAL A 1 207 ? -8.313 -75.472 83.230 1.00 10.59 207 VAL A C 1
ATOM 3446 O O . VAL A 1 207 ? -8.598 -74.739 84.166 1.00 11.89 207 VAL A O 1
ATOM 3459 N N . LEU A 1 208 ? -8.395 -75.068 81.951 1.00 10.98 208 LEU A N 1
ATOM 3460 C CA . LEU A 1 208 ? -8.881 -73.762 81.569 1.00 10.81 208 LEU A CA 1
ATOM 3461 C C . LEU A 1 208 ? -10.329 -73.816 81.136 1.00 10.41 208 LEU A C 1
ATOM 3462 O O . LEU A 1 208 ? -10.793 -74.751 80.437 1.00 11.57 208 LEU A O 1
ATOM 3478 N N . TRP A 1 209 ? -11.057 -72.796 81.572 1.00 10.20 209 TRP A N 1
ATOM 3479 C CA . TRP A 1 209 ? -12.453 -72.499 81.241 1.00 10.47 209 TRP A CA 1
ATOM 3480 C C . TRP A 1 209 ? -12.370 -71.281 80.318 1.00 10.12 209 TRP A C 1
ATOM 3481 O O . TRP A 1 209 ? -12.128 -70.151 80.833 1.00 10.23 209 TRP A O 1
ATOM 3502 N N . PRO A 1 210 ? -12.492 -71.420 78.989 1.00 10.21 210 PRO A N 1
ATOM 3503 C CA . PRO A 1 210 ? -12.343 -70.258 78.104 1.00 10.92 210 PRO A CA 1
ATOM 3504 C C . PRO A 1 210 ? -13.260 -69.124 78.532 1.00 10.04 210 PRO A C 1
ATOM 3505 O O . PRO A 1 210 ? -14.418 -69.316 78.907 1.00 11.00 210 PRO A O 1
ATOM 3516 N N . PHE A 1 211 ? -12.711 -67.905 78.426 1.00 9.44 211 PHE A N 1
ATOM 3517 C CA . PHE A 1 211 ? -13.508 -66.695 78.635 1.00 10.00 211 PHE A CA 1
ATOM 3518 C C . PHE A 1 211 ? -13.967 -66.626 80.083 1.00 9.58 211 PHE A C 1
ATOM 3519 O O . PHE A 1 211 ? -14.931 -65.902 80.408 1.00 10.21 211 PHE A O 1
ATOM 3536 N N . HIS A 1 212 ? -13.279 -67.330 80.993 1.00 9.41 212 HIS A N 1
ATOM 3537 C CA . HIS A 1 212 ? -13.722 -67.473 82.373 1.00 9.60 212 HIS A CA 1
ATOM 3538 C C . HIS A 1 212 ? -12.529 -67.559 83.317 1.00 9.50 212 HIS A C 1
ATOM 3539 O O . HIS A 1 212 ? -12.368 -66.701 84.199 1.00 9.31 212 HIS A O 1
ATOM 3553 N N . GLY A 1 213 ? -11.760 -68.643 83.306 1.00 9.67 213 GLY A N 1
ATOM 3554 C CA . GLY A 1 213 ? -10.678 -68.726 84.290 1.00 9.15 213 GLY A CA 1
ATOM 3555 C C . GLY A 1 213 ? -9.995 -70.083 84.258 1.00 9.12 213 GLY A C 1
ATOM 3556 O O . GLY A 1 213 ? -9.978 -70.759 83.251 1.00 10.44 213 GLY A O 1
ATOM 3560 N N . VAL A 1 214 ? -9.459 -70.441 85.430 1.00 9.02 214 VAL A N 1
ATOM 3561 C CA . VAL A 1 214 ? -8.602 -71.614 85.560 1.00 9.26 214 VAL A CA 1
ATOM 3562 C C . VAL A 1 214 ? -8.966 -72.363 86.822 1.00 9.63 214 VAL A C 1
ATOM 3563 O O . VAL A 1 214 ? -9.384 -71.766 87.817 1.00 9.75 214 VAL A O 1
ATOM 3576 N N . PHE A 1 215 ? -8.742 -73.680 86.773 1.00 9.76 215 PHE A N 1
ATOM 3577 C CA . PHE A 1 215 ? -8.745 -74.574 87.926 1.00 9.96 215 PHE A CA 1
ATOM 3578 C C . PHE A 1 215 ? -7.388 -75.235 88.052 1.00 9.86 215 PHE A C 1
ATOM 3579 O O . PHE A 1 215 ? -6.821 -75.649 87.052 1.00 10.96 215 PHE A O 1
ATOM 3596 N N . GLY A 1 216 ? -6.893 -75.352 89.272 1.00 10.13 216 GLY A N 1
ATOM 3597 C CA . GLY A 1 216 ? -5.663 -76.074 89.567 1.00 10.40 216 GLY A CA 1
ATOM 3598 C C . GLY A 1 216 ? -5.856 -76.985 90.754 1.00 10.16 216 GLY A C 1
ATOM 3599 O O . GLY A 1 216 ? -6.666 -76.754 91.621 1.00 10.89 216 GLY A O 1
ATOM 3603 N N . SER A 1 217 ? -5.017 -78.035 90.760 1.00 11.01 217 SER A N 1
ATOM 3604 C CA . SER A 1 217 ? -5.001 -78.996 91.846 1.00 11.50 217 SER A CA 1
ATOM 3605 C C . SER A 1 217 ? -3.566 -79.229 92.340 1.00 11.11 217 SER A C 1
ATOM 3606 O O . SER A 1 217 ? -2.625 -79.204 91.539 1.00 13.45 217 SER A O 1
ATOM 3614 N N . GLY A 1 218 ? -3.406 -79.492 93.617 1.00 11.44 218 GLY A N 1
ATOM 3615 C CA . GLY A 1 218 ? -2.101 -79.802 94.160 1.00 12.16 218 GLY A CA 1
ATOM 3616 C C . GLY A 1 218 ? -2.176 -80.296 95.582 1.00 11.54 218 GLY A C 1
ATOM 3617 O O . GLY A 1 218 ? -3.285 -80.379 96.159 1.00 12.26 218 GLY A O 1
ATOM 3621 N N . PRO A 1 219 ? -1.053 -80.683 96.175 1.00 12.67 219 PRO A N 1
ATOM 3622 C CA . PRO A 1 219 ? -1.070 -81.287 97.517 1.00 13.45 219 PRO A CA 1
ATOM 3623 C C . PRO A 1 219 ? -1.280 -80.337 98.693 1.00 12.91 219 PRO A C 1
ATOM 3624 O O . PRO A 1 219 ? -1.719 -80.767 99.779 1.00 15.11 219 PRO A O 1
ATOM 3635 N N . THR A 1 220 ? -0.926 -79.054 98.495 1.00 12.65 220 THR A N 1
ATOM 3636 C CA . THR A 1 220 ? -0.976 -78.070 99.515 1.00 11.71 220 THR A CA 1
ATOM 3637 C C . THR A 1 220 ? -1.501 -76.760 98.928 1.00 11.15 220 THR A C 1
ATOM 3638 O O . THR A 1 220 ? -1.462 -76.583 97.696 1.00 10.65 220 THR A O 1
ATOM 3649 N N . LEU A 1 221 ? -1.977 -75.876 99.783 1.00 10.69 221 LEU A N 1
ATOM 3650 C CA . LEU A 1 221 ? -2.421 -74.563 99.315 1.00 10.33 221 LEU A CA 1
ATOM 3651 C C . LEU A 1 221 ? -1.297 -73.846 98.578 1.00 10.51 221 LEU A C 1
ATOM 3652 O O . LEU A 1 221 ? -1.516 -73.326 97.457 1.00 9.91 221 LEU A O 1
ATOM 3668 N N . ASP A 1 222 ? -0.103 -73.786 99.154 1.00 10.49 222 ASP A N 1
ATOM 3669 C CA . ASP A 1 222 ? 0.974 -73.056 98.479 1.00 10.63 222 ASP A CA 1
ATOM 3670 C C . ASP A 1 222 ? 1.340 -73.705 97.167 1.00 10.85 222 ASP A C 1
ATOM 3671 O O . ASP A 1 222 ? 1.640 -73.009 96.186 1.00 10.97 222 ASP A O 1
ATOM 3680 N N A GLU A 1 223 ? 1.408 -75.048 97.101 0.61 10.65 223 GLU A N 1
ATOM 3681 N N B GLU A 1 223 ? 1.392 -75.045 97.095 0.39 11.04 223 GLU A N 1
ATOM 3682 C CA A GLU A 1 223 ? 1.780 -75.647 95.847 0.61 11.43 223 GLU A CA 1
ATOM 3683 C CA B GLU A 1 223 ? 1.761 -75.676 95.846 0.39 11.17 223 GLU A CA 1
ATOM 3684 C C A GLU A 1 223 ? 0.738 -75.389 94.765 0.61 10.51 223 GLU A C 1
ATOM 3685 C C B GLU A 1 223 ? 0.734 -75.383 94.755 0.39 10.49 223 GLU A C 1
ATOM 3686 O O A GLU A 1 223 ? 1.060 -75.232 93.590 0.61 11.09 223 GLU A O 1
ATOM 3687 O O B GLU A 1 223 ? 1.087 -75.197 93.595 0.39 12.03 223 GLU A O 1
ATOM 3710 N N . THR A 1 224 ? -0.534 -75.374 95.157 1.00 10.30 224 THR A N 1
ATOM 3711 C CA . THR A 1 224 ? -1.610 -75.154 94.172 1.00 9.95 224 THR A CA 1
ATOM 3712 C C . THR A 1 224 ? -1.658 -73.705 93.710 1.00 9.81 224 THR A C 1
ATOM 3713 O O . THR A 1 224 ? -1.778 -73.391 92.524 1.00 9.88 224 THR A O 1
ATOM 3724 N N . PHE A 1 225 ? -1.560 -72.781 94.700 1.00 9.85 225 PHE A N 1
ATOM 3725 C CA . PHE A 1 225 ? -1.450 -71.366 94.349 1.00 9.50 225 PHE A CA 1
ATOM 3726 C C . PHE A 1 225 ? -0.256 -71.155 93.419 1.00 9.50 225 PHE A C 1
ATOM 3727 O O . PHE A 1 225 ? -0.358 -70.448 92.431 1.00 9.30 225 PHE A O 1
ATOM 3744 N N . GLY A 1 226 ? 0.893 -71.729 93.795 1.00 9.84 226 GLY A N 1
ATOM 3745 C CA . GLY A 1 226 ? 2.092 -71.541 93.010 1.00 10.17 226 GLY A CA 1
ATOM 3746 C C . GLY A 1 226 ? 1.987 -72.119 91.624 1.00 9.18 226 GLY A C 1
ATOM 3747 O O . GLY A 1 226 ? 2.610 -71.559 90.706 1.00 9.42 226 GLY A O 1
ATOM 3751 N N . LEU A 1 227 ? 1.268 -73.208 91.459 1.00 9.50 227 LEU A N 1
ATOM 3752 C CA . LEU A 1 227 ? 0.993 -73.778 90.126 1.00 9.66 227 LEU A CA 1
ATOM 3753 C C . LEU A 1 227 ? 0.271 -72.779 89.267 1.00 8.92 227 LEU A C 1
ATOM 3754 O O . LEU A 1 227 ? 0.620 -72.489 88.118 1.00 9.66 227 LEU A O 1
ATOM 3770 N N . ILE A 1 228 ? -0.841 -72.242 89.784 1.00 9.05 228 ILE A N 1
ATOM 3771 C CA . ILE A 1 228 ? -1.607 -71.228 89.043 1.00 8.76 228 ILE A CA 1
ATOM 3772 C C . ILE A 1 228 ? -0.782 -69.974 88.816 1.00 8.73 228 ILE A C 1
ATOM 3773 O O . ILE A 1 228 ? -0.804 -69.435 87.695 1.00 8.73 228 ILE A O 1
ATOM 3789 N N . ASP A 1 229 ? -0.063 -69.513 89.827 1.00 8.19 229 ASP A N 1
ATOM 3790 C CA . ASP A 1 229 ? 0.752 -68.306 89.692 1.00 8.18 229 ASP A CA 1
ATOM 3791 C C . ASP A 1 229 ? 1.778 -68.484 88.576 1.00 7.95 229 ASP A C 1
ATOM 3792 O O . ASP A 1 229 ? 2.082 -67.541 87.828 1.00 8.33 229 ASP A O 1
ATOM 3801 N N . THR A 1 230 ? 2.364 -69.673 88.476 1.00 8.47 230 THR A N 1
ATOM 3802 C CA . THR A 1 230 ? 3.347 -69.960 87.431 1.00 8.92 230 THR A CA 1
ATOM 3803 C C . THR A 1 230 ? 2.727 -69.853 86.043 1.00 8.27 230 THR A C 1
ATOM 3804 O O . THR A 1 230 ? 3.247 -69.192 85.128 1.00 8.99 230 THR A O 1
ATOM 3815 N N . ALA A 1 231 ? 1.579 -70.541 85.862 1.00 8.37 231 ALA A N 1
ATOM 3816 C CA . ALA A 1 231 ? 0.901 -70.490 84.576 1.00 8.67 231 ALA A CA 1
ATOM 3817 C C . ALA A 1 231 ? 0.497 -69.062 84.231 1.00 8.38 231 ALA A C 1
ATOM 3818 O O . ALA A 1 231 ? 0.594 -68.652 83.065 1.00 8.56 231 ALA A O 1
ATOM 3825 N N . GLU A 1 232 ? -0.010 -68.307 85.209 1.00 7.72 232 GLU A N 1
ATOM 3826 C CA . GLU A 1 232 ? -0.439 -66.940 84.967 1.00 7.91 232 GLU A CA 1
ATOM 3827 C C . GLU A 1 232 ? 0.727 -65.998 84.710 1.00 7.65 232 GLU A C 1
ATOM 3828 O O . GLU A 1 232 ? 0.571 -65.041 83.948 1.00 7.88 232 GLU A O 1
ATOM 3840 N N . LYS A 1 233 ? 1.875 -66.255 85.330 1.00 7.54 233 LYS A N 1
ATOM 3841 C CA . LYS A 1 233 ? 3.070 -65.488 85.063 1.00 7.55 233 LYS A CA 1
ATOM 3842 C C . LYS A 1 233 ? 3.515 -65.674 83.613 1.00 7.44 233 LYS A C 1
ATOM 3843 O O . LYS A 1 233 ? 3.858 -64.731 82.902 1.00 7.75 233 LYS A O 1
ATOM 3862 N N . SER A 1 234 ? 3.571 -66.935 83.199 1.00 8.03 234 SER A N 1
ATOM 3863 C CA . SER A 1 234 ? 3.878 -67.195 81.795 1.00 8.39 234 SER A CA 1
ATOM 3864 C C . SER A 1 234 ? 2.879 -66.512 80.885 1.00 7.74 234 SER A C 1
ATOM 3865 O O . SER A 1 234 ? 3.267 -65.886 79.886 1.00 8.23 234 SER A O 1
ATOM 3873 N N . ALA A 1 235 ? 1.592 -66.625 81.206 1.00 7.96 235 ALA A N 1
ATOM 3874 C CA . ALA A 1 235 ? 0.577 -65.915 80.420 1.00 7.64 235 ALA A CA 1
ATOM 3875 C C . ALA A 1 235 ? 0.809 -64.414 80.358 1.00 7.50 235 ALA A C 1
ATOM 3876 O O . ALA A 1 235 ? 0.643 -63.812 79.313 1.00 8.09 235 ALA A O 1
ATOM 3883 N N . GLN A 1 236 ? 1.235 -63.805 81.469 1.00 7.81 236 GLN A N 1
ATOM 3884 C CA . GLN A 1 236 ? 1.534 -62.383 81.501 1.00 7.22 236 GLN A CA 1
ATOM 3885 C C . GLN A 1 236 ? 2.653 -62.024 80.549 1.00 7.72 236 GLN A C 1
ATOM 3886 O O . GLN A 1 236 ? 2.592 -61.025 79.813 1.00 8.42 236 GLN A O 1
ATOM 3900 N N . VAL A 1 237 ? 3.729 -62.836 80.580 1.00 7.76 237 VAL A N 1
ATOM 3901 C CA . VAL A 1 237 ? 4.850 -62.672 79.668 1.00 7.91 237 VAL A CA 1
ATOM 3902 C C . VAL A 1 237 ? 4.362 -62.798 78.232 1.00 8.06 237 VAL A C 1
ATOM 3903 O O . VAL A 1 237 ? 4.699 -61.960 77.371 1.00 8.59 237 VAL A O 1
ATOM 3916 N N . LEU A 1 238 ? 3.584 -63.827 77.925 1.00 8.56 238 LEU A N 1
ATOM 3917 C CA . LEU A 1 238 ? 3.074 -64.038 76.574 1.00 8.35 238 LEU A CA 1
ATOM 3918 C C . LEU A 1 238 ? 2.235 -62.863 76.103 1.00 8.19 238 LEU A C 1
ATOM 3919 O O . LEU A 1 238 ? 2.378 -62.425 74.947 1.00 8.91 238 LEU A O 1
ATOM 3935 N N . VAL A 1 239 ? 1.354 -62.325 76.944 1.00 8.20 239 VAL A N 1
ATOM 3936 C CA . VAL A 1 239 ? 0.538 -61.182 76.531 1.00 8.06 239 VAL A CA 1
ATOM 3937 C C . VAL A 1 239 ? 1.434 -60.016 76.141 1.00 8.12 239 VAL A C 1
ATOM 3938 O O . VAL A 1 239 ? 1.190 -59.334 75.137 1.00 8.85 239 VAL A O 1
ATOM 3951 N N . LYS A 1 240 ? 2.497 -59.755 76.917 1.00 8.31 240 LYS A N 1
ATOM 3952 C CA . LYS A 1 240 ? 3.461 -58.708 76.548 1.00 8.21 240 LYS A CA 1
ATOM 3953 C C . LYS A 1 240 ? 4.099 -59.022 75.193 1.00 8.09 240 LYS A C 1
ATOM 3954 O O . LYS A 1 240 ? 4.171 -58.162 74.330 1.00 9.19 240 LYS A O 1
ATOM 3973 N N . VAL A 1 241 ? 4.605 -60.231 75.029 1.00 8.77 241 VAL A N 1
ATOM 3974 C CA . VAL A 1 241 ? 5.304 -60.608 73.785 1.00 9.15 241 VAL A CA 1
ATOM 3975 C C . VAL A 1 241 ? 4.395 -60.494 72.580 1.00 9.11 241 VAL A C 1
ATOM 3976 O O . VAL A 1 241 ? 4.763 -59.914 71.555 1.00 10.13 241 VAL A O 1
ATOM 3989 N N . TYR A 1 242 ? 3.160 -61.027 72.718 1.00 9.41 242 TYR A N 1
ATOM 3990 C CA . TYR A 1 242 ? 2.223 -60.936 71.605 1.00 10.27 242 TYR A CA 1
ATOM 3991 C C . TYR A 1 242 ? 1.859 -59.508 71.284 1.00 10.41 242 TYR A C 1
ATOM 3992 O O . TYR A 1 242 ? 1.746 -59.123 70.119 1.00 12.93 242 TYR A O 1
ATOM 4010 N N . SER A 1 243 ? 1.750 -58.634 72.310 1.00 9.78 243 SER A N 1
ATOM 4011 C CA . SER A 1 243 ? 1.477 -57.225 72.109 1.00 10.04 243 SER A CA 1
ATOM 4012 C C . SER A 1 243 ? 2.600 -56.460 71.429 1.00 9.78 243 SER A C 1
ATOM 4013 O O . SER A 1 243 ? 2.362 -55.406 70.830 1.00 11.93 243 SER A O 1
ATOM 4021 N N . MET A 1 244 ? 3.817 -56.994 71.517 1.00 10.57 244 MET A N 1
ATOM 4022 C CA . MET A 1 244 ? 4.998 -56.433 70.847 1.00 11.13 244 MET A CA 1
ATOM 4023 C C . MET A 1 244 ? 5.250 -57.055 69.479 1.00 11.76 244 MET A C 1
ATOM 4024 O O . MET A 1 244 ? 6.285 -56.793 68.881 1.00 13.79 244 MET A O 1
ATOM 4038 N N . GLY A 1 245 ? 4.312 -57.848 68.978 1.00 12.02 245 GLY A N 1
ATOM 4039 C CA . GLY A 1 245 ? 4.391 -58.416 67.634 1.00 13.35 245 GLY A CA 1
ATOM 4040 C C . GLY A 1 245 ? 4.736 -59.87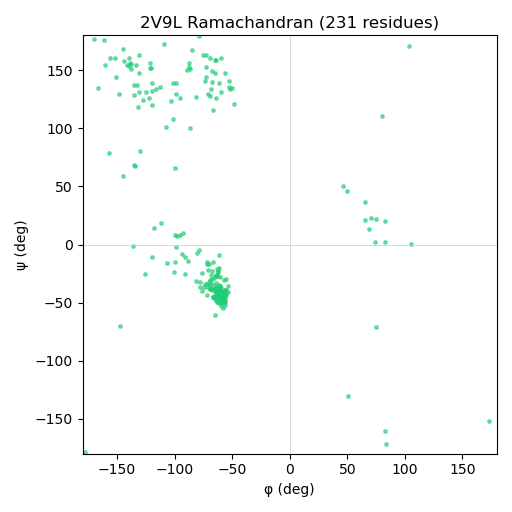5 67.573 1.00 14.54 245 GLY A C 1
ATOM 4041 O O . GLY A 1 245 ? 4.791 -60.424 66.454 1.00 18.36 245 GLY A O 1
ATOM 4045 N N . GLY A 1 246 ? 4.935 -60.540 68.684 1.00 12.44 246 GLY A N 1
ATOM 4046 C CA . GLY A 1 246 ? 5.193 -61.957 68.694 1.00 12.96 246 GLY A CA 1
ATOM 40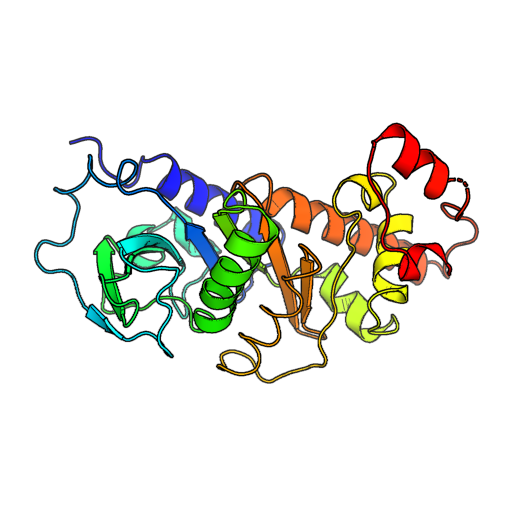47 C C . GLY A 1 246 ? 6.645 -62.325 68.919 1.00 12.54 246 GLY A C 1
ATOM 4048 O O . GLY A 1 246 ? 7.538 -61.483 68.941 1.00 13.44 246 GLY A O 1
ATOM 4052 N N . MET A 1 247 ? 6.859 -63.627 69.121 1.00 12.70 247 MET A N 1
ATOM 4053 C CA . MET A 1 247 ? 8.177 -64.144 69.430 1.00 12.93 247 MET A CA 1
ATOM 4054 C C . MET A 1 247 ? 9.085 -64.079 68.218 1.00 13.44 247 MET A C 1
ATOM 4055 O O . MET A 1 247 ? 8.747 -64.608 67.142 1.00 17.55 247 MET A O 1
ATOM 4069 N N . LYS A 1 248 ? 10.278 -63.509 68.396 1.00 13.51 248 LYS A N 1
ATOM 4070 C CA . LYS A 1 248 ? 11.374 -63.630 67.436 1.00 14.81 248 LYS A CA 1
ATOM 4071 C C . LYS A 1 248 ? 12.265 -64.814 67.750 1.00 14.14 248 LYS A C 1
ATOM 4072 O O . LYS A 1 248 ? 12.890 -65.358 66.827 1.00 17.09 248 LYS A O 1
ATOM 4095 N N . GLN A 1 249 ? 12.320 -65.241 68.993 1.00 13.59 249 GLN A N 1
ATOM 4096 C CA . GLN A 1 249 ? 12.971 -66.458 69.416 1.00 14.77 249 GLN A CA 1
ATOM 4097 C C . GLN A 1 249 ? 12.258 -66.959 70.663 1.00 13.76 249 GLN A C 1
ATOM 4098 O O . GLN A 1 249 ? 11.540 -66.184 71.325 1.00 13.22 249 GLN A O 1
ATOM 4112 N N . THR A 1 250 ? 12.427 -68.233 70.968 1.00 14.16 250 THR A N 1
ATOM 4113 C CA . THR A 1 250 ? 11.704 -68.857 72.071 1.00 13.39 250 THR A CA 1
ATOM 4114 C C . THR A 1 250 ? 12.392 -70.143 72.481 1.00 13.69 250 THR A C 1
ATOM 4115 O O . THR A 1 250 ? 13.388 -70.541 71.860 1.00 16.19 250 THR A O 1
ATOM 4126 N N . ILE A 1 251 ? 11.890 -70.788 73.531 1.00 13.59 251 ILE A N 1
ATOM 4127 C CA . ILE A 1 251 ? 12.414 -72.064 73.945 1.00 14.46 251 ILE A CA 1
ATOM 4128 C C . ILE A 1 251 ? 12.041 -73.130 72.894 1.00 14.94 251 ILE A C 1
ATOM 4129 O O . ILE A 1 251 ? 10.860 -73.256 72.469 1.00 16.42 251 ILE A O 1
ATOM 4145 N N . SER A 1 252 ? 13.060 -73.873 72.424 1.00 16.24 252 SER A N 1
ATOM 4146 C CA . SER A 1 252 ? 12.867 -74.847 71.361 1.00 17.45 252 SER A CA 1
ATOM 4147 C C . SER A 1 252 ? 12.402 -76.178 71.897 1.00 16.34 252 SER A C 1
ATOM 4148 O O . SER A 1 252 ? 12.504 -76.481 73.088 1.00 17.19 252 SER A O 1
ATOM 4156 N N . ARG A 1 253 ? 11.945 -77.037 70.979 1.00 17.51 253 ARG A N 1
ATOM 4157 C CA . ARG A 1 253 ? 11.576 -78.404 71.376 1.00 18.87 253 ARG A CA 1
ATOM 4158 C C . ARG A 1 253 ? 12.730 -79.116 72.030 1.00 19.06 253 ARG A C 1
ATOM 4159 O O . ARG A 1 253 ? 12.605 -79.772 73.052 1.00 19.64 253 ARG A O 1
ATOM 4180 N N . GLU A 1 254 ? 13.914 -79.004 71.440 1.00 19.98 254 GLU A N 1
ATOM 4181 C CA . GLU A 1 254 ? 15.105 -79.679 71.954 1.00 20.61 254 GLU A CA 1
ATOM 4211 N N . GLU A 1 255 ? 15.274 -77.907 73.618 1.00 18.71 255 GLU A N 1
ATOM 4212 C CA . GLU A 1 255 ? 15.520 -77.379 74.957 1.00 18.49 255 GLU A CA 1
ATOM 4213 C C . GLU A 1 255 ? 14.472 -77.891 75.943 1.00 16.33 255 GLU A C 1
ATOM 4214 O O . GLU A 1 255 ? 14.815 -78.253 77.053 1.00 17.20 255 GLU A O 1
ATOM 4226 N N . LEU A 1 256 ? 13.192 -77.920 75.520 1.00 16.12 256 LEU A N 1
ATOM 4227 C CA . LEU A 1 256 ? 12.179 -78.477 76.415 1.00 16.86 256 LEU A CA 1
ATOM 4228 C C . LEU A 1 256 ? 12.472 -79.923 76.753 1.00 16.88 256 LEU A C 1
ATOM 4229 O O . LEU A 1 256 ? 12.301 -80.384 77.884 1.00 17.16 256 LEU A O 1
ATOM 4245 N N . ILE A 1 257 ? 12.935 -80.714 75.741 1.00 17.99 257 ILE A N 1
ATOM 4246 C CA . ILE A 1 257 ? 13.266 -82.101 75.985 1.00 19.49 257 ILE A CA 1
ATOM 4247 C C . ILE A 1 257 ? 14.414 -82.216 76.998 1.00 19.67 257 ILE A C 1
ATOM 4248 O O . ILE A 1 257 ? 14.331 -83.002 77.972 1.00 20.44 257 ILE A O 1
ATOM 4264 N N . ALA A 1 258 ? 15.461 -81.388 76.811 1.00 19.89 258 ALA A N 1
ATOM 4265 C CA . ALA A 1 258 ? 16.576 -81.433 77.769 1.00 20.59 258 ALA A CA 1
ATOM 4266 C C . ALA A 1 258 ? 16.151 -81.053 79.174 1.00 19.37 258 ALA A C 1
ATOM 4267 O O . ALA A 1 258 ? 16.588 -81.608 80.191 1.00 19.89 258 ALA A O 1
ATOM 4274 N N . LEU A 1 259 ? 15.280 -80.041 79.260 1.00 18.70 259 LEU A N 1
ATOM 4275 C CA . LEU A 1 259 ? 14.761 -79.599 80.538 1.00 17.26 259 LEU A CA 1
ATOM 4276 C C . LEU A 1 259 ? 14.016 -80.701 81.283 1.00 17.23 259 LEU A C 1
ATOM 4277 O O . LEU A 1 259 ? 14.213 -80.987 82.466 1.00 19.14 259 LEU A O 1
ATOM 4293 N N . GLY A 1 260 ? 13.133 -81.373 80.500 1.00 18.34 260 GLY A N 1
ATOM 4294 C CA . GLY A 1 260 ? 12.409 -82.469 81.122 1.00 18.19 260 GLY A CA 1
ATOM 4295 C C . GLY A 1 260 ? 13.272 -83.605 81.607 1.00 18.75 260 GLY A C 1
ATOM 4296 O O . GLY A 1 260 ? 13.076 -84.178 82.686 1.00 22.42 260 GLY A O 1
ATOM 4300 N N . LYS A 1 261 ? 14.289 -83.940 80.815 1.00 21.38 261 LYS A N 1
ATOM 4301 C CA . LYS A 1 261 ? 15.236 -84.976 81.235 1.00 22.38 261 LYS A CA 1
ATOM 4302 C C . LYS A 1 261 ? 15.972 -84.630 82.510 1.00 21.73 261 LYS A C 1
ATOM 4303 O O . LYS A 1 261 ? 16.110 -85.406 83.434 1.00 25.30 261 LYS A O 1
ATOM 4322 N N . ARG A 1 262 ? 16.442 -83.373 82.589 1.00 20.80 262 ARG A N 1
ATOM 4323 C CA . ARG A 1 262 ? 17.155 -82.947 83.798 1.00 21.55 262 ARG A CA 1
ATOM 4324 C C . ARG A 1 262 ? 16.301 -82.985 85.037 1.00 22.04 262 ARG A C 1
ATOM 4325 O O . ARG A 1 262 ? 16.856 -83.253 86.149 1.00 25.04 262 ARG A O 1
ATOM 4364 N N . PHE A 1 263 ? 15.038 -82.628 84.875 1.00 20.18 263 PHE A N 1
ATOM 4365 C CA . PHE A 1 263 ? 14.206 -82.562 86.061 1.00 20.33 263 PHE A CA 1
ATOM 4366 C C . PHE A 1 263 ? 13.388 -83.815 86.229 1.00 21.79 263 PHE A C 1
ATOM 4367 O O . PHE A 1 263 ? 12.522 -83.893 87.135 1.00 23.20 263 PHE A O 1
ATOM 4384 N N . GLY A 1 264 ? 13.600 -84.862 85.413 1.00 22.98 264 GLY A N 1
ATOM 4385 C CA . GLY A 1 264 ? 12.917 -86.127 85.599 1.00 23.47 264 GLY A CA 1
ATOM 4386 C C . GLY A 1 264 ? 11.407 -86.066 85.392 1.00 23.97 264 GLY A C 1
ATOM 4387 O O . GLY A 1 264 ? 10.714 -86.786 86.135 1.00 26.90 264 GLY A O 1
ATOM 4391 N N . VAL A 1 265 ? 10.946 -85.260 84.443 1.00 21.66 265 VAL A N 1
ATOM 4392 C CA . VAL A 1 265 ? 9.520 -85.221 84.142 1.00 21.41 265 VAL A CA 1
ATOM 4393 C C . VAL A 1 265 ? 9.325 -85.612 82.671 1.00 20.87 265 VAL A C 1
ATOM 4394 O O . VAL A 1 265 ? 10.197 -85.408 81.842 1.00 22.90 265 VAL A O 1
ATOM 4407 N N . THR A 1 266 ? 8.141 -86.168 82.442 1.00 21.72 266 THR A N 1
ATOM 4408 C CA . THR A 1 266 ? 7.743 -86.571 81.110 1.00 22.00 266 THR A CA 1
ATOM 4409 C C . THR A 1 266 ? 6.778 -85.514 80.530 1.00 20.52 266 THR A C 1
ATOM 4410 O O . THR A 1 266 ? 5.601 -85.400 80.955 1.00 24.27 266 THR A O 1
ATOM 4421 N N . PRO A 1 267 ? 7.233 -84.733 79.572 1.00 19.75 267 PRO A N 1
ATOM 4422 C CA . PRO A 1 267 ? 6.355 -83.698 79.075 1.00 19.64 267 PRO A CA 1
ATOM 4423 C C . PRO A 1 267 ? 5.235 -84.244 78.217 1.00 17.59 267 PRO A C 1
ATOM 4424 O O . PRO A 1 267 ? 5.441 -85.218 77.512 1.00 22.33 267 PRO A O 1
ATOM 4435 N N . LEU A 1 268 ? 4.058 -83.626 78.315 1.00 18.34 268 LEU A N 1
ATOM 4436 C CA . LEU A 1 268 ? 2.898 -84.012 77.510 1.00 18.53 268 LEU A CA 1
ATOM 4437 C C . LEU A 1 268 ? 3.304 -84.148 76.049 1.00 19.44 268 LEU A C 1
ATOM 4438 O O . LEU A 1 268 ? 3.791 -83.206 75.415 1.00 18.38 268 LEU A O 1
ATOM 4454 N N . ALA A 1 269 ? 3.094 -85.391 75.513 1.00 21.06 269 ALA A N 1
ATOM 4455 C CA . ALA A 1 269 ? 3.630 -85.649 74.204 1.00 21.37 269 ALA A CA 1
ATOM 4456 C C . ALA A 1 269 ? 3.109 -84.735 73.098 1.00 21.12 269 ALA A C 1
ATOM 4457 O O . ALA A 1 269 ? 3.867 -84.292 72.217 1.00 21.85 269 ALA A O 1
ATOM 4464 N N . SER A 1 270 ? 1.804 -84.471 73.139 1.00 20.64 270 SER A N 1
ATOM 4465 C CA . SER A 1 270 ? 1.189 -83.698 72.075 1.00 21.06 270 SER A CA 1
ATOM 4466 C C . SER A 1 270 ? 1.740 -82.270 72.036 1.00 19.80 270 SER A C 1
ATOM 4467 O O . SER A 1 270 ? 1.989 -81.713 70.948 1.00 21.13 270 SER A O 1
ATOM 4475 N N . ALA A 1 271 ? 2.012 -81.651 73.168 1.00 17.48 271 ALA A N 1
ATOM 4476 C CA . ALA A 1 271 ? 2.552 -80.323 73.251 1.00 16.95 271 ALA A CA 1
ATOM 4477 C C . ALA A 1 271 ? 4.002 -80.297 72.812 1.00 18.16 271 ALA A C 1
ATOM 4478 O O . ALA A 1 271 ? 4.457 -79.319 72.187 1.00 19.14 271 ALA A O 1
ATOM 4485 N N . LEU A 1 272 ? 4.741 -81.370 73.152 1.00 19.90 272 LEU A N 1
ATOM 4486 C CA . LEU A 1 272 ? 6.124 -81.446 72.724 1.00 21.59 272 LEU A CA 1
ATOM 4487 C C . LEU A 1 272 ? 6.272 -81.604 71.218 1.00 25.41 272 LEU A C 1
ATOM 4488 O O . LEU A 1 272 ? 7.227 -81.118 70.575 1.00 28.19 272 LEU A O 1
ATOM 4504 N N . ALA A 1 273 ? 5.326 -82.324 70.612 1.00 23.39 273 ALA A N 1
ATOM 4505 C CA . ALA A 1 273 ? 5.449 -82.665 69.202 1.00 27.01 273 ALA A CA 1
ATOM 4506 C C . ALA A 1 273 ? 5.275 -81.451 68.320 1.00 27.83 273 ALA A C 1
ATOM 4507 O O . ALA A 1 273 ? 5.558 -81.519 67.139 1.00 32.02 273 ALA A O 1
ATOM 4514 N N . LEU A 1 274 ? 4.728 -80.381 68.840 1.00 25.00 274 LEU A N 1
ATOM 4515 C CA . LEU A 1 274 ? 4.495 -79.208 68.001 1.00 25.83 274 LEU A CA 1
ATOM 4516 C C . LEU A 1 274 ? 5.774 -78.525 67.568 1.00 27.37 274 LEU A C 1
ATOM 4517 O O . LEU A 1 274 ? 6.872 -78.734 68.141 1.00 27.67 274 LEU A O 1
#

GO terms:
  GO:0042802 identical protein binding (F, IDA)
  GO:0008994 rhamnulose-1-phosphate aldolase activity (F, IDA)
  GO:0019301 rhamnose catabolic process (P, IMP)
  GO:0008994 rhamnulose-1-phosphate aldolase activity (F, EXP)

Sequence (274 aa):
MQNITYSWFVQGMIKATTDAWLKGWDERNGGGNLTLRLDDDADIAPYHDDNFHQQPRYIPLSQPMPLLANTPFIVTGSGKFFRNVQLDPAANLGIVKVDSDGAGYHILWGLTNNEAVPTSSELPAHFLSHCERIKATNGKDRVIMHCHATNLIALTYVLEENDTTAVFTRQLWEGSTECLVVFPDGVGIILPWMVPGTDDAIGQQQATAQEEMQKHSSLVLWPFHGVFGSGPTLDEETFGLIDTAEKSAQVLVKVYSMGGMKQTISREELIALGKRFGVTPLASALAL

Secondary structure (P-SEA, 3-state):
cccccccaaaaaaaaaaaaaaaacccccccbbbbbbbccccccccccccccbbbbbbccccccccccccccccccccccccccccccccbbbbbbcccccccccccccccccccccaaaaaaaaaaaaaaaccccccbbbbcccaaaaaaaacccccaaaaaaaaaaaccccccccccccccccccccccaaaaaaaaaaaacccbbbccccccccccccaaaaaaaaaaaaaaaaaaaaaaaaccccccccaaaaaaaaaaaccccccccccc

Foldseek 3Di:
DCACCPQPVVVLLLVLLQVCVVLVFFPFNFKKKKFWDDCVSCVVPQVQWPPDWDKDWDPDADQVQAQIKMKIFWARDGSNCCVVPVLCTIFIWTQHNRSGIITGGTGVPPVIDGYLQVLLFSLLQVLLCVLVVHQWTMKIWTRLPLLQVVLVPWDQQFLRLQLLLCFLDVCLCVLWLLTEAEDEADDPSDNVVSNVSSVSSNRTQKYDRHNGTIMGIGRDSVSGSVNRVSSSNSSVSQVVQVVVPHDPDTDADDDSVDSCVVSVHHHNPSNDVD

Solvent-accessible surface area: 12094 Å² total; per-residue (Å²): 156,131,52,0,34,162,4,145,1,0,72,17,0,25,104,5,0,21,51,0,90,134,107,45,7,1,92,168,51,10,6,14,1,0,4,28,3,66,72,81,34,8,63,71,22,146,110,34,35,64,174,155,46,65,101,38,90,18,66,71,100,5,94,88,0,29,77,21,4,0,0,0,5,7,42,48,61,83,4,92,51,2,73,121,68,19,28,20,9,0,0,0,0,64,0,33,90,87,0,38,0,7,70,0,24,18,1,1,48,144,134,10,62,7,6,70,9,16,15,0,0,0,22,0,3,11,31,21,30,128,56,20,134,27,134,10,61,1,0,2,3,0,30,0,76,27,1,33,44,1,4,136,106,29,113,60,52,32,13,38,0,0,23,36,0,0,22,7,25,84,83,0,0,44,62,2,23,71,0,1,0,16,12,96,135,45,89,58,36,45,83,62,2,0,89,19,0,2,96,38,0,88,147,12,15,0,0,1,6,3,93,38,1,1,0,0,3,4,50,65,20,83,95,0,26,29,12,0,42,19,1,10,107,0,0,76,50,0,43,119,35,63,92,140,74,23,64,180,157,65,31,40,89,108,100,0,58,63,28,0,161,176,90,70,38,117,18,43,79,57,0,29,75,100

B-factor: mean 23.37, std 15.66, range [6.78, 191.62]

Nearest PDB structures (foldseek):
  1ojr-assembly1_A  TM=1.002E+00  e=8.172E-55  Escherichia coli
  2v2a-assembly1_A  TM=9.999E-01  e=9.653E-55  Escherichia coli
  2v9e-assembly1_A  TM=1.000E+00  e=2.700E-53  Escherichia coli
  2uyv-assembly1_A  TM=1.001E+00  e=3.768E-53  Escherichia coli
  2v29-assembly1_A  TM=9.982E-01  e=1.144E-52  Escherichia coli

InterPro domains:
  IPR001303 Class II aldolase/adducin N-terminal [PF00596] (13-238)
  IPR001303 Class II aldolase/adducin N-terminal [SM01007] (11-239)
  IPR013447 Rhamnulose-1-phosphate aldolase [MF_00770] (1-272)
  IPR013447 Rhamnulose-1-phosphate aldolase [TIGR02624] (1-272)
  IPR036409 Class II aldolase/adducin N-terminal domain superfamily [G3DSA:3.40.225.10] (1-274)
  IPR036409 Class II aldolase/adducin N-terminal domain superfamily [SSF53639] (1-271)
  IPR050197 Aldolase class II family, sugar metabolism enzymes [PTHR22789] (1-264)

Radius of gyration: 18.93 Å; Cα contacts (8 Å, |Δi|>4): 589; chains: 1; bounding box: 44×36×56 Å

Organism: Escherichia coli (strain K12) (NCBI:txid83333)

CATH classification: 3.40.225.10

=== Feature glossary ===
Feature key, reading from the visual/contextual features back to the raw sequence:

Rendered structure images. Six rendered views show the 3D structure from the faces of a cube — i.e. along ±x, ±y, ±z. Rendering representation is drawn randomly per protein from cartoon (secondary-structure ribbons), sticks (backbone bonds), or molecular surface; coloring is either N→C rainbow (blue at the N-terminus through red at the C-terminus) or one color per chain.

Contact-map, Ramachandran, and PAE plots. The contact map is a binary N×N matrix image: pixel (i, j) is dark where Cα_i and Cα_j are within 8 Å and |i−j|>4. Because the |i−j|>4 filter removes local helical contacts, off-diagonal stripes parallel to the main diagonal indicate parallel β-sheets; stripes perpendicular to it indicate antiparallel β-sheets. The Ramachandran plot scatters every residue's (φ, ψ) pair against the sterically allowed regions. The PAE heatmap renders the predicted-aligned-error matrix.

InterPro / GO / CATH / organism. Database cross-references. InterPro integrates a dozen domain/family signature databases into unified entries with residue-range hits. GO terms attach function/process/location labels with evidence codes. CATH codes position the fold in a four-level structural taxonomy. Organism is the NCBI-taxonomy species name.

Nearest PDB structures. The Foldseek neighbor list gives the closest experimentally determined structures in the PDB, ranked by structural alignment. TM-score near 1 means near-identical fold; near 0.3 means only rough topology match. This is how one finds what a novel AlphaFold prediction most resembles in the solved-structure universe.

Predicted aligned error. PAE(i, j) answers: if I align the predicted and true structures on residue i, how far off (in Å) do I expect residue j to be? A block-diagonal PAE matrix with low values on the blocks and high values off-diagonal is the signature of a multi-domain protein with confidently predicted domains but uncertain inter-domain orientation.

Solvent-accessible surface area. Accessible surface area quantifies burial. A residue with SASA near zero is packed into the hydrophobic core; one with SASA >100 Å² sits on the surface. Computed here via the Shrake–Rupley numerical algorithm with a 1.4 Å probe.

B-factor. B-factor (Debye–Waller factor) reflects atomic displacement in the crystal lattice. It is an experimental observable (units Å²), not a prediction; low values mean the atom is pinned down, high values mean it moves or is heterogeneous across the crystal.

pLDDT. For AlphaFold models, the B-factor field carries pLDDT — the model's own estimate of local accuracy on a 0–100 scale. Regions with pLDDT<50 should be treated as essentially unmodeled; they often correspond to intrinsically disordered segments.

Backbone torsions (φ/ψ). φ (phi) and ψ (psi) are the two rotatable backbone dihedrals per residue: φ is the C(i-1)–N–Cα–C torsion, ψ is the N–Cα–C–N(i+1) torsion, both in degrees on (−180°, 180°]. α-helical residues cluster near (−60°, −45°); β-strand residues near (−120°, +130°). A Ramachandran plot is simply a scatter of (φ, ψ) for every residue.

Radius of gyration, Cα contacts, bounding box. Radius of gyration (Rg) is the root-mean-square distance of Cα atoms from their centroid — a single number for overall size and compactness. A globular domain of N residues has Rg ≈ 2.2·N^0.38 Å; an extended or disordered chain has a much larger Rg. The Cα contact count is the number of residue pairs whose Cα atoms are within 8 Å and are more than four positions apart in sequence — a standard proxy for tertiary packing density. The bounding box is the smallest axis-aligned box enclosing all Cα atoms.

Secondary structure (3-state, P-SEA). Three-state secondary structure (P-SEA) collapses the eight DSSP classes into helix (a), strand (b), and coil (c). P-SEA assigns these from Cα geometry alone — distances and angles — without requiring backbone oxygens, so it works on any Cα trace.

Secondary structure (8-state, DSSP). DSSP 8-state secondary structure assigns each residue one of H (α-helix), G (3₁₀-helix), I (π-helix), E (extended β-strand), B (isolated β-bridge), T (hydrogen-bonded turn), S (bend), or '-' (coil). The assignment is computed from backbone hydrogen-bond geometry via the Kabsch–Sander algorithm.

Foldseek 3Di. A 3Di character summarizes, for each residue, the relative orientation of the Cα frame of its nearest spatial neighbor. Because it encodes fold topology rather than chemistry, 3Di alignments detect remote structural similarity that sequence alignment misses.

mmCIF coordinates. The mmCIF block holds the 3D Cartesian coordinates of each backbone atom (N, Cα, C, O) in ångströms. mmCIF is the PDB's canonical archive format — a tagged-loop text representation of the atomic model.

Sequence. Sequence gives the chain of amino acids in standard one-letter code (A=alanine, C=cysteine, …, Y=tyrosine), read N→C. It is the only feature that is directly encoded by the gene; all structural features are derived from the folded form of this sequence.